Protein AF-0000000079817767 (afdb_homodimer)

Foldseek 3Di:
DDPPDQLLVVLLVLLVVLLVQLCCLQVPVQVVCVVWAPDGQPPVNSVVSNVVSVVSNCLSVQLVVLVVVPQQSNLVSLLVLLVVLQVQLVVLCPDPRTDPCNSVVSNVVSNVSNVSSVSSSVNRDHD/DDPPDQLLVVLLVLLVVLLVQLCCLQVPVQVVCVVWFPDGQPPVNSVVSNVVSVVSNCLSVLLVVLVVVPQQSNLVSLLVLLVVLQVQLVVLCPDPRTDPCNSVVSNVVSNVSNVSSVSSSVNGDHD

Solvent-accessible surface area (backbone atoms only — not comparable to full-atom values): 11618 Å² total; per-residue (Å²): 132,82,68,94,52,61,38,68,60,52,50,49,50,54,22,51,51,33,28,55,54,9,48,39,23,43,75,37,35,52,55,56,28,53,75,26,25,86,52,85,55,50,73,62,20,35,51,22,22,19,46,27,11,30,39,31,30,26,42,16,52,43,30,58,56,27,38,73,77,36,66,24,50,19,27,40,32,35,41,42,48,14,44,24,24,46,37,38,23,54,41,30,67,67,33,80,60,38,32,68,65,36,19,53,49,47,19,50,52,21,43,51,49,14,53,52,26,47,55,27,26,72,66,41,59,71,101,133,81,69,93,51,59,39,67,58,53,50,50,50,52,22,51,53,34,28,54,53,10,48,40,25,42,76,36,38,55,59,58,26,58,75,27,25,77,51,80,59,45,73,67,18,38,50,21,21,20,45,29,9,29,39,30,30,28,42,16,54,43,30,56,57,26,39,74,75,37,67,25,50,21,25,42,32,35,40,42,49,14,45,24,24,46,38,37,23,55,39,29,68,66,32,80,54,36,31,67,64,38,19,53,50,45,19,51,52,22,44,50,49,15,53,51,26,46,55,28,27,71,65,43,60,70,100

Radius of gyration: 17.33 Å; Cα contacts (8 Å, |Δi|>4): 469; chains: 2; bounding box: 45×47×36 Å

Secondary structure (DSSP, 8-state):
---SS-HHHHHHHHHHHHHHHHHHHHH-HHHHHHHHBSS---GGGHHHHHHHHHHHHHHHHHHHHHHHH-GGGHHHHHHHHHHHHHHHHHHHHT-TTB-HHHHHHHHHHHHHHHHHHHHHHHHSPP-/---SS-HHHHHHHHHHHHHHHHHHHHH-HHHHHHHHBSS---GGGHHHHHHHHHHHHHHHHHHHHHHHH-GGGHHHHHHHHHHHHHHHHHHHHT-TTB-HHHHHHHHHHHHHHHHHHHHHHHHSPP-

pLDDT: mean 84.75, std 12.44, range [47.66, 96.5]

Organism: NCBI:txid1608957

Sequence (254 aa):
MQLPIDPLTISRLIAAGRIAIGVTAFARPTVGGAAFRSGQLPPEGVDGWRLAGARDIALGVGVFMAGRRAPGRMRGWVEAGALADAMDVVAFASSPGLRTAARVGGAAVAAGAAAVGVLAAREITRDMQLPIDPLTISRLIAAGRIAIGVTAFARPTVGGAAFRSGQLPPEGVDGWRLAGARDIALGVGVFMAGRRAPGRMRGWVEAGALADAMDVVAFASSPGLRTAARVGGAAVAAGAAAVGVLAAREITRD

Structure (mmCIF, N/CA/C/O backbone):
data_AF-0000000079817767-model_v1
#
loop_
_entity.id
_entity.type
_entity.pdbx_description
1 polymer 'DUF4267 domain-containing protein'
#
loop_
_atom_site.group_PDB
_atom_site.id
_atom_site.type_symbol
_atom_site.label_atom_id
_atom_site.label_alt_id
_atom_site.label_comp_id
_atom_site.label_asym_id
_atom_site.label_entity_id
_atom_site.label_seq_id
_atom_site.pdbx_PDB_ins_code
_atom_site.Cartn_x
_atom_site.Cartn_y
_atom_site.Cartn_z
_atom_site.occupancy
_atom_site.B_iso_or_equiv
_atom_site.auth_seq_id
_atom_site.auth_comp_id
_atom_site.auth_asym_id
_atom_site.auth_atom_id
_atom_site.pdbx_PDB_model_num
ATOM 1 N N . MET A 1 1 ? 21.297 15.664 5.078 1 47.66 1 MET A N 1
ATOM 2 C CA . MET A 1 1 ? 21.688 15.828 3.684 1 47.66 1 MET A CA 1
ATOM 3 C C . MET A 1 1 ? 20.516 16.297 2.834 1 47.66 1 MET A C 1
ATOM 5 O O . MET A 1 1 ? 19.422 15.711 2.904 1 47.66 1 MET A O 1
ATOM 9 N N . GLN A 1 2 ? 20.5 17.438 2.371 1 65.69 2 GLN A N 1
ATOM 10 C CA . GLN A 1 2 ? 19.484 18.125 1.577 1 65.69 2 GLN A CA 1
ATOM 11 C C . GLN A 1 2 ? 19.344 17.484 0.195 1 65.69 2 GLN A C 1
ATOM 13 O O . GLN A 1 2 ? 20.344 17.094 -0.415 1 65.69 2 GLN A O 1
ATOM 18 N N . LEU A 1 3 ? 18.188 16.922 -0.135 1 75.56 3 LEU A N 1
ATOM 19 C CA . LEU A 1 3 ? 17.953 16.375 -1.471 1 75.56 3 LEU A CA 1
ATOM 20 C C . LEU A 1 3 ? 18.203 17.438 -2.535 1 75.56 3 LEU A C 1
ATOM 22 O O . LEU A 1 3 ? 17.859 18.609 -2.338 1 75.56 3 LEU A O 1
ATOM 26 N N . PRO A 1 4 ? 18.953 17.094 -3.508 1 82.25 4 PRO A N 1
ATOM 27 C CA . PRO A 1 4 ? 19.234 18.047 -4.582 1 82.25 4 PRO A CA 1
ATOM 28 C C . PRO A 1 4 ? 17.969 18.5 -5.309 1 82.25 4 PRO A C 1
ATOM 30 O O . PRO A 1 4 ? 17.984 19.5 -6.031 1 82.25 4 PRO A O 1
ATOM 33 N N . ILE A 1 5 ? 16.984 17.891 -5.219 1 85.19 5 ILE A N 1
ATOM 34 C CA . ILE A 1 5 ? 15.703 18.172 -5.867 1 85.19 5 ILE A CA 1
ATOM 35 C C . ILE A 1 5 ? 14.641 18.484 -4.809 1 85.19 5 ILE A C 1
ATOM 37 O O . ILE A 1 5 ? 14.648 17.891 -3.729 1 85.19 5 ILE A O 1
ATOM 41 N N . ASP A 1 6 ? 13.812 19.453 -5.102 1 93.75 6 ASP A N 1
ATOM 42 C CA . ASP A 1 6 ? 12.727 19.812 -4.184 1 93.75 6 ASP A CA 1
ATOM 43 C C . ASP A 1 6 ? 11.977 18.562 -3.723 1 93.75 6 ASP A C 1
ATOM 45 O O . ASP A 1 6 ? 11.727 17.656 -4.516 1 93.75 6 ASP A O 1
ATOM 49 N N . PRO A 1 7 ? 11.734 18.469 -2.484 1 94.44 7 PRO A N 1
ATOM 50 C CA . PRO A 1 7 ? 11.117 17.25 -1.932 1 94.44 7 PRO A CA 1
ATOM 51 C C . PRO A 1 7 ? 9.758 16.953 -2.553 1 94.44 7 PRO A C 1
ATOM 53 O O . PRO A 1 7 ? 9.383 15.781 -2.682 1 94.44 7 PRO A O 1
ATOM 56 N N . LEU A 1 8 ? 9.031 17.922 -2.963 1 95.06 8 LEU A N 1
ATOM 57 C CA . LEU A 1 8 ? 7.742 17.688 -3.596 1 95.06 8 LEU A CA 1
ATOM 58 C C . LEU A 1 8 ? 7.922 17.078 -4.98 1 95.06 8 LEU A C 1
ATOM 60 O O . LEU A 1 8 ? 7.191 16.156 -5.359 1 95.06 8 LEU A O 1
ATOM 64 N N . 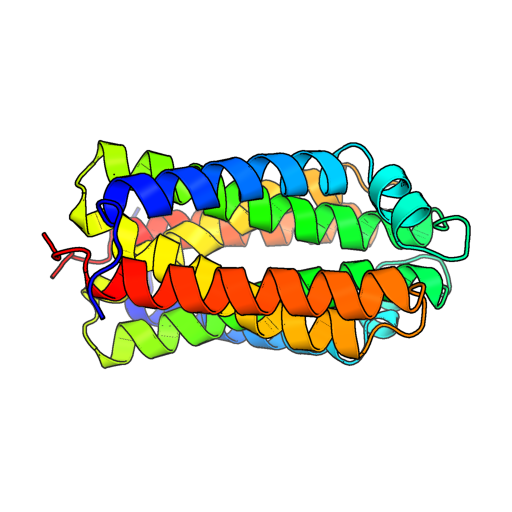THR A 1 9 ? 8.859 17.609 -5.688 1 95.12 9 THR A N 1
ATOM 65 C CA . THR A 1 9 ? 9.133 17.094 -7.027 1 95.12 9 THR A CA 1
ATOM 66 C C . THR A 1 9 ? 9.633 15.656 -6.969 1 95.12 9 THR A C 1
ATOM 68 O O . THR A 1 9 ? 9.18 14.812 -7.746 1 95.12 9 THR A O 1
ATOM 71 N N . ILE A 1 10 ? 10.523 15.359 -6.102 1 95.62 10 ILE A N 1
ATOM 72 C CA . ILE A 1 10 ? 11.047 14.008 -5.977 1 95.62 10 ILE A CA 1
ATOM 73 C C . ILE A 1 10 ? 9.938 13.055 -5.547 1 95.62 10 ILE A C 1
ATOM 75 O O . ILE A 1 10 ? 9.875 11.914 -6.008 1 95.62 10 ILE A O 1
ATOM 79 N N . SER A 1 11 ? 9.094 13.492 -4.656 1 96.06 11 SER A N 1
ATOM 80 C CA . SER A 1 11 ? 7.961 12.688 -4.215 1 96.06 11 SER A CA 1
ATOM 81 C C . SER A 1 11 ? 7.035 12.359 -5.379 1 96.06 11 SER A C 1
ATOM 83 O O . SER A 1 11 ? 6.566 11.227 -5.5 1 96.06 11 SER A O 1
ATOM 85 N N . ARG A 1 12 ? 6.832 13.281 -6.262 1 96.31 12 ARG A N 1
ATOM 86 C CA . ARG A 1 12 ? 5.977 13.07 -7.426 1 96.31 12 ARG A CA 1
ATOM 87 C C . ARG A 1 12 ? 6.633 12.117 -8.422 1 96.31 12 ARG A C 1
ATOM 89 O O . ARG A 1 12 ? 5.953 11.336 -9.086 1 96.31 12 ARG A O 1
ATOM 96 N N . LEU A 1 13 ? 7.891 12.203 -8.508 1 95.69 13 LEU A N 1
ATOM 97 C CA . LEU A 1 13 ? 8.617 11.297 -9.391 1 95.69 13 LEU A CA 1
ATOM 98 C C . LEU A 1 13 ? 8.539 9.859 -8.883 1 95.69 13 LEU A C 1
ATOM 100 O O . LEU A 1 13 ? 8.305 8.93 -9.656 1 95.69 13 LEU A O 1
ATOM 104 N N . ILE A 1 14 ? 8.758 9.695 -7.617 1 95 14 ILE A N 1
ATOM 105 C CA . ILE A 1 14 ? 8.625 8.375 -7.008 1 95 14 ILE A CA 1
ATOM 106 C C . ILE A 1 14 ? 7.203 7.855 -7.195 1 95 14 ILE A C 1
ATOM 108 O O . ILE A 1 14 ? 7 6.688 -7.531 1 95 14 ILE A O 1
ATOM 112 N N . ALA A 1 15 ? 6.273 8.742 -6.973 1 96.5 15 ALA A N 1
ATOM 113 C CA . ALA A 1 15 ? 4.867 8.375 -7.113 1 96.5 15 ALA A CA 1
ATOM 114 C C . ALA A 1 15 ? 4.555 7.934 -8.539 1 96.5 15 ALA A C 1
ATOM 116 O O . ALA A 1 15 ? 3.844 6.949 -8.75 1 96.5 15 ALA A O 1
ATOM 117 N N . ALA A 1 16 ? 5.051 8.633 -9.516 1 96.38 16 ALA A N 1
ATOM 118 C CA . ALA A 1 16 ? 4.836 8.273 -10.914 1 96.38 16 ALA A CA 1
ATOM 119 C C . ALA A 1 16 ? 5.445 6.91 -11.234 1 96.38 16 ALA A C 1
ATOM 121 O O . ALA A 1 16 ? 4.836 6.098 -11.93 1 96.38 16 ALA A O 1
ATOM 122 N N . GLY A 1 17 ? 6.629 6.695 -10.812 1 94.25 17 GLY A N 1
ATOM 123 C CA . GLY A 1 17 ? 7.258 5.395 -10.977 1 94.25 17 GLY A CA 1
ATOM 124 C C . GLY A 1 17 ? 6.477 4.27 -10.312 1 94.25 17 GLY A C 1
ATOM 125 O O . GLY A 1 17 ? 6.328 3.189 -10.891 1 94.25 17 GLY A O 1
ATOM 126 N N . ARG A 1 18 ? 6.004 4.516 -9.188 1 93.94 18 ARG A N 1
ATOM 127 C CA . ARG A 1 18 ? 5.203 3.545 -8.445 1 93.94 18 ARG A CA 1
ATOM 128 C C . ARG A 1 18 ? 3.93 3.193 -9.203 1 93.94 18 ARG A C 1
ATOM 130 O O . ARG A 1 18 ? 3.539 2.025 -9.266 1 93.94 18 ARG A O 1
ATOM 137 N N . ILE A 1 19 ? 3.283 4.16 -9.734 1 94.94 19 ILE A N 1
ATOM 138 C CA . ILE A 1 19 ? 2.08 3.924 -10.516 1 94.94 19 ILE A CA 1
ATOM 139 C C . ILE A 1 19 ? 2.418 3.061 -11.734 1 94.94 19 ILE A C 1
ATOM 141 O O . ILE A 1 19 ? 1.715 2.092 -12.031 1 94.94 19 ILE A O 1
ATOM 145 N N . ALA A 1 20 ? 3.525 3.363 -12.398 1 93.81 20 ALA A N 1
ATOM 146 C CA . ALA A 1 20 ? 3.928 2.598 -13.578 1 93.81 20 ALA A CA 1
ATOM 147 C C . ALA A 1 20 ? 4.191 1.139 -13.219 1 93.81 20 ALA A C 1
ATOM 149 O O . ALA A 1 20 ? 3.713 0.229 -13.898 1 93.81 20 ALA A O 1
ATOM 150 N N . ILE A 1 21 ? 4.918 0.907 -12.188 1 89.44 21 ILE A N 1
ATOM 151 C CA . ILE A 1 21 ? 5.219 -0.443 -11.727 1 89.44 21 ILE A CA 1
ATOM 152 C C . ILE A 1 21 ? 3.93 -1.145 -11.305 1 89.44 21 ILE A C 1
ATOM 154 O O . ILE A 1 21 ? 3.721 -2.316 -11.625 1 89.44 21 ILE A O 1
ATOM 158 N N . GLY A 1 22 ? 3.119 -0.444 -10.555 1 91.25 22 GLY A N 1
ATOM 159 C CA . GLY A 1 22 ? 1.852 -1 -10.102 1 91.25 22 GLY A CA 1
ATOM 160 C C . GLY A 1 22 ? 0.942 -1.414 -11.242 1 91.25 22 GLY A C 1
ATOM 161 O O . GLY A 1 22 ? 0.337 -2.486 -11.203 1 91.25 22 GLY A O 1
ATOM 162 N N . VAL A 1 23 ? 0.812 -0.565 -12.258 1 91.44 23 VAL A N 1
ATOM 163 C CA . VAL A 1 23 ? -0.031 -0.871 -13.406 1 91.44 23 VAL A CA 1
ATOM 164 C C . VAL A 1 23 ? 0.487 -2.123 -14.109 1 91.44 23 VAL A C 1
ATOM 166 O O . VAL A 1 23 ? -0.298 -2.977 -14.531 1 91.44 23 VAL A O 1
ATOM 169 N N . THR A 1 24 ? 1.733 -2.248 -14.188 1 88.25 24 THR A N 1
ATOM 170 C CA . THR A 1 24 ? 2.324 -3.42 -14.828 1 88.25 24 THR A CA 1
ATOM 171 C C . THR A 1 24 ? 2.033 -4.68 -14.016 1 88.25 24 THR A C 1
ATOM 173 O O . THR A 1 24 ? 1.611 -5.695 -14.57 1 88.25 24 THR A O 1
ATOM 176 N N . ALA A 1 25 ? 2.287 -4.652 -12.727 1 85.69 25 ALA A N 1
ATOM 177 C CA . ALA A 1 25 ? 2.029 -5.797 -11.859 1 85.69 25 ALA A CA 1
ATOM 178 C C . ALA A 1 25 ? 0.546 -6.156 -11.852 1 85.69 25 ALA A C 1
ATOM 180 O O . ALA A 1 25 ? 0.187 -7.332 -11.742 1 85.69 25 ALA A O 1
ATOM 181 N N . PHE A 1 26 ? -0.305 -5.191 -12 1 85.5 26 PHE A N 1
ATOM 182 C CA . PHE A 1 26 ? -1.75 -5.383 -11.953 1 85.5 26 PHE A CA 1
ATOM 183 C C . PHE A 1 26 ? -2.273 -5.922 -13.273 1 85.5 26 PHE A C 1
ATOM 185 O O . PHE A 1 26 ? -3.018 -6.902 -13.305 1 85.5 26 PHE A O 1
ATOM 192 N N . ALA A 1 27 ? -1.895 -5.301 -14.359 1 84.56 27 ALA A N 1
ATOM 193 C CA . ALA A 1 27 ? -2.467 -5.598 -15.672 1 84.56 27 ALA A CA 1
ATOM 194 C C . ALA A 1 27 ? -1.702 -6.727 -16.359 1 84.56 27 ALA A C 1
ATOM 196 O O . ALA A 1 27 ? -2.273 -7.48 -17.141 1 84.56 27 ALA A O 1
ATOM 197 N N . ARG A 1 28 ? -0.457 -6.805 -16.125 1 82.19 28 ARG A N 1
ATOM 198 C CA . ARG A 1 28 ? 0.386 -7.809 -16.766 1 82.19 28 ARG A CA 1
ATOM 199 C C . ARG A 1 28 ? 1.284 -8.5 -15.734 1 82.19 28 ARG A C 1
ATOM 201 O O . ARG A 1 28 ? 2.512 -8.453 -15.852 1 82.19 28 ARG A O 1
ATOM 208 N N . PRO A 1 29 ? 0.639 -9.234 -14.836 1 76.12 29 PRO A N 1
ATOM 209 C CA . PRO A 1 29 ? 1.424 -9.812 -13.75 1 76.12 29 PRO A CA 1
ATOM 210 C C . PRO A 1 29 ? 2.504 -10.773 -14.25 1 76.12 29 PRO A C 1
ATOM 212 O O . PRO A 1 29 ? 3.5 -11 -13.555 1 76.12 29 PRO A O 1
ATOM 215 N N . THR A 1 30 ? 2.334 -11.273 -15.391 1 67.38 30 THR A N 1
ATOM 216 C CA . THR A 1 30 ? 3.283 -12.234 -15.945 1 67.38 30 THR A CA 1
ATOM 217 C C . THR A 1 30 ? 4.527 -11.523 -16.469 1 67.38 30 THR A C 1
ATOM 219 O O . THR A 1 30 ? 5.578 -12.148 -16.641 1 67.38 30 THR A O 1
ATOM 222 N N . VAL A 1 31 ? 4.289 -10.297 -16.781 1 58.16 31 VAL A N 1
ATOM 223 C CA . VAL A 1 31 ? 5.418 -9.555 -17.328 1 58.16 31 VAL A CA 1
ATOM 224 C C . VAL A 1 31 ? 6.453 -9.305 -16.234 1 58.16 31 VAL A C 1
ATOM 226 O O . VAL A 1 31 ? 7.656 -9.406 -16.484 1 58.16 31 VAL A O 1
ATOM 229 N N . GLY A 1 32 ? 6.035 -8.773 -15.148 1 54.03 32 GLY A N 1
ATOM 230 C CA . GLY A 1 32 ? 6.977 -8.625 -14.047 1 54.03 32 GLY A CA 1
ATOM 231 C C . GLY A 1 32 ? 7.688 -9.914 -13.695 1 54.03 32 GLY A C 1
ATOM 232 O O . GLY A 1 32 ? 8.859 -9.891 -13.305 1 54.03 32 GLY A O 1
ATOM 233 N N . GLY A 1 33 ? 7.012 -10.953 -13.711 1 53.16 33 GLY A N 1
ATOM 234 C CA . GLY A 1 33 ? 7.578 -12.266 -13.445 1 53.16 33 GLY A CA 1
ATOM 235 C C . GLY A 1 33 ? 8.648 -12.672 -14.438 1 53.16 33 GLY A C 1
ATOM 236 O O . GLY A 1 33 ? 9.695 -13.195 -14.055 1 53.16 33 GLY A O 1
ATOM 237 N N . ALA A 1 34 ? 8.352 -12.398 -15.633 1 52.16 34 ALA A N 1
ATOM 238 C CA . ALA A 1 34 ? 9.336 -12.867 -16.609 1 52.16 34 ALA A CA 1
ATOM 239 C C . ALA A 1 34 ? 10.664 -12.133 -16.438 1 52.16 34 ALA A C 1
ATOM 241 O O . ALA A 1 34 ? 11.727 -12.703 -16.672 1 52.16 34 ALA A O 1
ATOM 242 N N . ALA A 1 35 ? 10.398 -10.938 -16.047 1 51.72 35 ALA A N 1
ATOM 243 C CA . ALA A 1 35 ? 11.648 -10.203 -15.891 1 51.72 35 ALA A CA 1
ATOM 244 C C . ALA A 1 35 ? 12.375 -10.609 -14.609 1 51.72 35 ALA A C 1
ATOM 246 O O . ALA A 1 35 ? 13.602 -10.484 -14.516 1 51.72 35 ALA A O 1
ATOM 247 N N . PHE A 1 36 ? 11.516 -11.133 -13.805 1 57.31 36 PHE A N 1
ATOM 248 C CA . PHE A 1 36 ? 12.07 -11.359 -12.477 1 57.31 36 PHE A CA 1
ATOM 249 C C . PHE A 1 36 ? 12.172 -12.844 -12.172 1 57.31 36 PHE A C 1
ATOM 251 O O . PHE A 1 36 ? 12.93 -13.258 -11.297 1 57.31 36 PHE A O 1
ATOM 258 N N . ARG A 1 37 ? 11.453 -13.547 -13.094 1 58.97 37 ARG A N 1
ATOM 259 C CA . ARG A 1 37 ? 11.359 -14.945 -12.688 1 58.97 37 ARG A CA 1
ATOM 260 C C . ARG A 1 37 ? 12.008 -15.859 -13.719 1 58.97 37 ARG A C 1
ATOM 262 O O . ARG A 1 37 ? 12.047 -15.531 -14.906 1 58.97 37 ARG A O 1
ATOM 269 N N . SER A 1 38 ? 12.578 -16.891 -13.328 1 55.22 38 SER A N 1
ATOM 270 C CA . SER A 1 38 ? 13.188 -17.938 -14.156 1 55.22 38 SER A CA 1
ATOM 271 C C . SER A 1 38 ? 1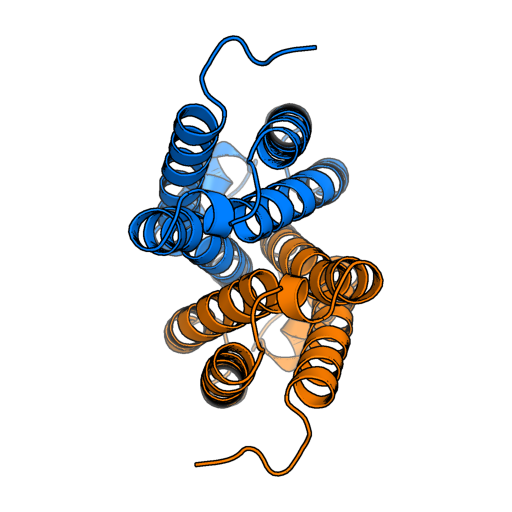2.133 -18.719 -14.938 1 55.22 38 SER A C 1
ATOM 273 O O . SER A 1 38 ? 12.445 -19.344 -15.953 1 55.22 38 SER A O 1
ATOM 275 N N . GLY A 1 39 ? 10.797 -18.5 -14.484 1 58.66 39 GLY A N 1
ATOM 276 C CA . GLY A 1 39 ? 9.789 -19.297 -15.156 1 58.66 39 GLY A CA 1
ATOM 277 C C . GLY A 1 39 ? 8.438 -18.594 -15.242 1 58.66 39 GLY A C 1
ATOM 278 O O . GLY A 1 39 ? 8.328 -17.422 -14.922 1 58.66 39 GLY A O 1
ATOM 279 N N . GLN A 1 40 ? 7.5 -19.297 -16.031 1 60.91 40 GLN A N 1
ATOM 280 C CA . GLN A 1 40 ? 6.164 -18.766 -16.297 1 60.91 40 GLN A CA 1
ATOM 281 C C . GLN A 1 40 ? 5.359 -18.641 -15 1 60.91 40 GLN A C 1
ATOM 283 O O . GLN A 1 40 ? 5.492 -19.484 -14.109 1 60.91 40 GLN A O 1
ATOM 288 N N . LEU A 1 41 ? 4.852 -17.453 -14.781 1 62.5 41 LEU A N 1
ATOM 289 C CA . LEU A 1 41 ? 3.924 -17.297 -13.664 1 62.5 41 LEU A CA 1
ATOM 290 C C . LEU A 1 41 ? 2.623 -18.047 -13.938 1 62.5 41 LEU A C 1
ATOM 292 O O . LEU A 1 41 ? 1.947 -17.797 -14.93 1 62.5 41 LEU A O 1
ATOM 296 N N . PRO A 1 42 ? 2.432 -19.141 -13.141 1 62.47 42 PRO A N 1
ATOM 297 C CA . PRO A 1 42 ? 1.136 -19.797 -13.328 1 62.47 42 PRO A CA 1
ATOM 298 C C . PRO A 1 42 ? -0.043 -18.891 -12.977 1 62.47 42 PRO A C 1
ATOM 300 O O . PRO A 1 42 ? 0.118 -17.922 -12.219 1 62.47 42 PRO A O 1
ATOM 303 N N . PRO A 1 43 ? -1.129 -19.109 -13.648 1 64 43 PRO A N 1
ATOM 304 C CA . PRO A 1 43 ? -2.344 -18.328 -13.398 1 64 43 PRO A CA 1
ATOM 305 C C . PRO A 1 43 ? -2.627 -18.141 -11.914 1 64 43 PRO A C 1
ATOM 307 O O . PRO A 1 43 ? -3.133 -17.078 -11.508 1 64 43 PRO A O 1
ATOM 310 N N . GLU A 1 44 ? -2.203 -19.109 -11.164 1 62.25 44 GLU A N 1
ATOM 311 C CA . GLU A 1 44 ? -2.502 -19.062 -9.734 1 62.25 44 GLU A CA 1
ATOM 312 C C . GLU A 1 44 ? -1.62 -18.047 -9.023 1 62.25 44 GLU A C 1
ATOM 314 O O . GLU A 1 44 ? -1.965 -17.562 -7.938 1 62.25 44 GLU A O 1
ATOM 319 N N . GLY A 1 45 ? -0.633 -17.656 -9.742 1 67.38 45 GLY A N 1
ATOM 320 C CA . GLY A 1 45 ? 0.333 -16.781 -9.094 1 67.38 45 GLY A CA 1
ATOM 321 C C . GLY A 1 45 ? 0.117 -15.312 -9.414 1 67.38 45 GLY A C 1
ATOM 322 O O . GLY A 1 45 ? 0.813 -14.453 -8.875 1 67.38 45 GLY A O 1
ATOM 323 N N . VAL A 1 46 ? -1.028 -15.109 -10.156 1 74.62 46 VAL A N 1
ATOM 324 C CA . VAL A 1 46 ? -1.178 -13.75 -10.664 1 74.62 46 VAL A CA 1
ATOM 325 C C . VAL A 1 46 ? -1.863 -12.875 -9.617 1 74.62 46 VAL A C 1
ATOM 327 O O . VAL A 1 46 ? -1.615 -11.672 -9.547 1 74.62 46 VAL A O 1
ATOM 330 N N . ASP A 1 47 ? -2.596 -13.414 -8.719 1 78.5 47 ASP A N 1
ATOM 331 C CA . ASP A 1 47 ? -3.436 -12.648 -7.801 1 78.5 47 ASP A CA 1
ATOM 332 C C . ASP A 1 47 ? -2.586 -11.836 -6.824 1 78.5 47 ASP A C 1
ATOM 334 O O . ASP A 1 47 ? -2.875 -10.672 -6.562 1 78.5 47 ASP A O 1
ATOM 338 N N . GLY A 1 48 ? -1.571 -12.477 -6.316 1 79.94 48 GLY A N 1
ATOM 339 C CA . GLY A 1 48 ? -0.699 -11.758 -5.395 1 79.94 48 GLY A CA 1
ATOM 340 C C . GLY A 1 48 ? -0.059 -10.531 -6.012 1 79.94 48 GLY A C 1
ATOM 341 O O . GLY A 1 48 ? 0.042 -9.484 -5.363 1 79.94 48 GLY A O 1
ATOM 342 N N . TRP A 1 49 ? 0.211 -10.656 -7.215 1 83.06 49 TRP A N 1
ATOM 343 C CA . TRP A 1 49 ? 0.825 -9.539 -7.93 1 83.06 49 TRP A CA 1
ATOM 344 C C . TRP A 1 49 ? -0.196 -8.445 -8.203 1 83.06 49 TRP A C 1
ATOM 346 O O . TRP A 1 49 ? 0.121 -7.254 -8.102 1 83.06 49 TRP A O 1
ATOM 356 N N . ARG A 1 50 ? -1.319 -8.828 -8.523 1 84.31 50 ARG A N 1
ATOM 357 C CA . ARG A 1 50 ? -2.373 -7.844 -8.758 1 84.31 50 ARG A CA 1
ATOM 358 C C . ARG A 1 50 ? -2.686 -7.066 -7.484 1 84.31 50 ARG A C 1
ATOM 360 O O . ARG A 1 50 ? -2.9 -5.852 -7.531 1 84.31 50 ARG A O 1
ATOM 367 N N . LEU A 1 51 ? -2.699 -7.816 -6.43 1 85.19 51 LEU A N 1
ATOM 368 C CA . LEU A 1 51 ? -2.961 -7.164 -5.152 1 85.19 51 LEU A CA 1
ATOM 369 C C . LEU A 1 51 ? -1.826 -6.215 -4.785 1 85.19 51 LEU A C 1
ATOM 371 O O . LEU A 1 51 ? -2.07 -5.102 -4.309 1 85.19 51 LEU A O 1
ATOM 375 N N . ALA A 1 52 ? -0.658 -6.609 -4.996 1 87.25 52 ALA A N 1
ATOM 376 C CA . ALA A 1 52 ? 0.494 -5.746 -4.758 1 87.25 52 ALA A CA 1
ATOM 377 C C . ALA A 1 52 ? 0.462 -4.52 -5.668 1 87.25 52 ALA A C 1
ATOM 379 O O . ALA A 1 52 ? 0.719 -3.4 -5.219 1 87.25 52 ALA A O 1
ATOM 380 N N . GLY A 1 53 ? 0.205 -4.789 -6.902 1 88.94 53 GLY A N 1
ATOM 381 C CA . GLY A 1 53 ? 0.105 -3.699 -7.855 1 88.94 53 GLY A CA 1
ATOM 382 C C . GLY A 1 53 ? -0.974 -2.693 -7.504 1 88.94 53 GLY A C 1
ATOM 383 O O . GLY A 1 53 ? -0.781 -1.485 -7.66 1 88.94 53 GLY A O 1
ATOM 384 N N . ALA A 1 54 ? -2.074 -3.096 -7.113 1 89.44 54 ALA A N 1
ATOM 385 C CA . ALA A 1 54 ? -3.176 -2.229 -6.703 1 89.44 54 ALA A CA 1
ATOM 386 C C . ALA A 1 54 ? -2.738 -1.28 -5.59 1 89.44 54 ALA A C 1
ATOM 388 O O . ALA A 1 54 ? -3.061 -0.09 -5.617 1 89.44 54 ALA A O 1
ATOM 389 N N . ARG A 1 55 ? -1.99 -1.755 -4.625 1 91.75 55 ARG A N 1
ATOM 390 C CA . ARG A 1 55 ? -1.493 -0.93 -3.529 1 91.75 55 ARG A CA 1
ATOM 391 C C . ARG A 1 55 ? -0.518 0.127 -4.039 1 91.75 55 ARG A C 1
ATOM 393 O O . ARG A 1 55 ? -0.538 1.271 -3.578 1 91.75 55 ARG A O 1
ATOM 400 N N . ASP A 1 56 ? 0.242 -0.273 -4.949 1 93.06 56 ASP A N 1
ATOM 401 C CA . ASP A 1 56 ? 1.2 0.674 -5.508 1 93.06 56 ASP A CA 1
ATOM 402 C C . ASP A 1 56 ? 0.488 1.789 -6.273 1 93.06 56 ASP A C 1
ATOM 404 O O . ASP A 1 56 ? 0.849 2.961 -6.148 1 93.06 56 ASP A O 1
ATOM 408 N N . ILE A 1 57 ? -0.427 1.435 -7.035 1 93.25 57 ILE A N 1
ATOM 409 C CA . ILE A 1 57 ? -1.224 2.43 -7.746 1 93.25 57 ILE A CA 1
ATOM 410 C C . ILE A 1 57 ? -1.888 3.371 -6.746 1 93.25 57 ILE A C 1
ATOM 412 O O . ILE A 1 57 ? -1.814 4.594 -6.891 1 93.25 57 ILE A O 1
ATOM 416 N N . ALA A 1 58 ? -2.52 2.846 -5.766 1 93.38 58 ALA A N 1
ATOM 417 C CA . ALA A 1 58 ? -3.211 3.641 -4.754 1 93.38 58 ALA A CA 1
ATOM 418 C C . ALA A 1 58 ? -2.254 4.613 -4.074 1 93.38 58 ALA A C 1
ATOM 420 O O . ALA A 1 58 ? -2.555 5.805 -3.945 1 93.38 58 ALA A O 1
ATOM 421 N N . LEU A 1 59 ? -1.104 4.121 -3.658 1 94.5 59 LEU A N 1
ATOM 422 C CA . LEU A 1 59 ? -0.123 4.957 -2.979 1 94.5 59 LEU A CA 1
ATOM 423 C C . LEU A 1 59 ? 0.378 6.066 -3.898 1 94.5 59 LEU A C 1
ATOM 425 O O . LEU A 1 59 ? 0.521 7.215 -3.473 1 94.5 59 LEU A O 1
ATOM 429 N N . GLY A 1 60 ? 0.671 5.695 -5.102 1 96 60 GLY A N 1
ATOM 430 C CA . GLY A 1 60 ? 1.134 6.699 -6.051 1 96 60 GLY A CA 1
ATOM 431 C C . GLY A 1 60 ? 0.09 7.754 -6.359 1 96 60 GLY A C 1
ATOM 432 O O . GLY A 1 60 ? 0.361 8.953 -6.254 1 96 60 GLY A O 1
ATOM 433 N N . VAL A 1 61 ? -1.078 7.352 -6.758 1 94.62 61 VAL A N 1
ATOM 434 C CA . VAL A 1 61 ? -2.176 8.266 -7.062 1 94.62 61 VAL A CA 1
ATOM 435 C C . VAL A 1 61 ? -2.488 9.125 -5.84 1 94.62 61 VAL A C 1
ATOM 437 O O . VAL A 1 61 ? -2.787 10.312 -5.973 1 94.62 61 VAL A O 1
ATOM 440 N N . GLY A 1 62 ? -2.402 8.547 -4.695 1 94.25 62 GLY A N 1
ATOM 441 C CA . GLY A 1 62 ? -2.658 9.266 -3.459 1 94.25 62 GLY A CA 1
ATOM 442 C C . GLY A 1 62 ? -1.728 10.445 -3.254 1 94.25 62 GLY A C 1
ATOM 443 O O . GLY A 1 62 ? -2.148 11.5 -2.762 1 94.25 62 GLY A O 1
ATOM 444 N N . VAL A 1 63 ? -0.513 10.242 -3.545 1 95.56 63 VAL A N 1
ATOM 445 C CA . VAL A 1 63 ? 0.438 11.344 -3.428 1 95.56 63 VAL A CA 1
ATOM 446 C C . VAL A 1 63 ? -0.035 12.523 -4.27 1 95.56 63 VAL A C 1
ATOM 448 O O . VAL A 1 63 ? -0.03 13.672 -3.807 1 95.56 63 VAL A O 1
ATOM 451 N N . PHE A 1 64 ? -0.394 12.266 -5.52 1 95.56 64 PHE A N 1
ATO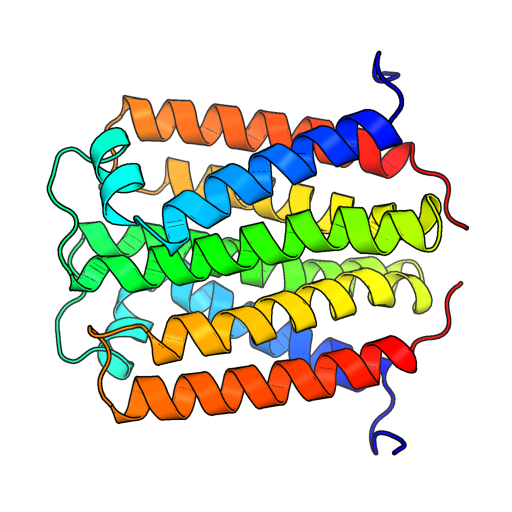M 452 C CA . PHE A 1 64 ? -0.849 13.328 -6.406 1 95.56 64 PHE A CA 1
ATOM 453 C C . PHE A 1 64 ? -2.15 13.938 -5.898 1 95.56 64 PHE A C 1
ATOM 455 O O . PHE A 1 64 ? -2.311 15.156 -5.906 1 95.56 64 PHE A O 1
ATOM 462 N N . MET A 1 65 ? -3.029 13.203 -5.438 1 92.56 65 MET A N 1
ATOM 463 C CA . MET A 1 65 ? -4.301 13.695 -4.918 1 92.56 65 MET A CA 1
ATOM 464 C C . MET A 1 65 ? -4.086 14.547 -3.668 1 92.56 65 MET A C 1
ATOM 466 O O . MET A 1 65 ? -4.707 15.594 -3.512 1 92.56 65 MET A O 1
ATOM 470 N N . ALA A 1 66 ? -3.291 14.07 -2.838 1 91.5 66 ALA A N 1
ATOM 471 C CA . ALA A 1 66 ? -2.965 14.828 -1.633 1 91.5 66 ALA A CA 1
ATOM 472 C C . ALA A 1 66 ? -2.285 16.156 -1.982 1 91.5 66 ALA A C 1
ATOM 474 O O . ALA A 1 66 ? -2.602 17.188 -1.4 1 91.5 66 ALA A O 1
ATOM 475 N N . GLY A 1 67 ? -1.377 16.062 -2.867 1 92.12 67 GLY A N 1
ATOM 476 C CA . GLY A 1 67 ? -0.663 17.25 -3.289 1 92.12 67 GLY A CA 1
ATOM 477 C C . GLY A 1 67 ? -1.57 18.312 -3.881 1 92.12 67 GLY A C 1
ATOM 478 O O . GLY A 1 67 ? -1.285 19.516 -3.783 1 92.12 67 GLY A O 1
ATOM 479 N N . ARG A 1 68 ? -2.594 17.969 -4.539 1 93.25 68 ARG A N 1
ATOM 480 C CA . ARG A 1 68 ? -3.553 18.906 -5.109 1 93.25 68 ARG A CA 1
ATOM 481 C C . ARG A 1 68 ? -4.305 19.656 -4.012 1 93.25 68 ARG A C 1
ATOM 483 O O . ARG A 1 68 ? -4.777 20.766 -4.227 1 93.25 68 ARG A O 1
ATOM 490 N N . ARG A 1 69 ? -4.445 19.062 -2.896 1 90.5 69 ARG A N 1
ATOM 491 C CA . ARG A 1 69 ? -5.129 19.703 -1.781 1 90.5 69 ARG A CA 1
ATOM 492 C C . ARG A 1 69 ? -4.191 20.641 -1.03 1 90.5 69 ARG A C 1
ATOM 494 O O . ARG A 1 69 ? -4.543 21.797 -0.75 1 90.5 69 ARG A O 1
ATOM 501 N N . ALA A 1 70 ? -2.986 20.188 -0.692 1 91.19 70 ALA A N 1
ATOM 502 C CA . ALA A 1 70 ? -1.917 20.953 -0.057 1 91.19 70 ALA A CA 1
ATOM 503 C C . ALA A 1 70 ? -0.602 20.172 -0.075 1 91.19 70 ALA A C 1
ATOM 505 O O . ALA A 1 70 ? -0.583 18.969 0.164 1 91.19 70 ALA A O 1
ATOM 506 N N . PRO A 1 71 ? 0.461 20.859 -0.353 1 90.12 71 PRO A N 1
ATOM 507 C CA . PRO A 1 71 ? 1.75 20.172 -0.415 1 90.12 71 PRO A CA 1
ATOM 508 C C . PRO A 1 71 ? 2.039 19.344 0.841 1 90.12 71 PRO A C 1
ATOM 510 O O . PRO A 1 71 ? 2.553 18.234 0.749 1 90.12 71 PRO A O 1
ATOM 513 N N . GLY A 1 72 ? 1.727 19.922 1.976 1 90.25 72 GLY A N 1
ATOM 514 C CA . GLY A 1 72 ? 1.999 19.234 3.232 1 90.25 72 GLY A CA 1
ATOM 515 C C . GLY A 1 72 ? 1.224 17.938 3.391 1 90.25 72 GLY A C 1
ATOM 516 O O . GLY A 1 72 ? 1.607 17.078 4.176 1 90.25 72 GLY A O 1
ATOM 517 N N . ARG A 1 73 ? 0.159 17.766 2.641 1 89 73 ARG A N 1
ATOM 518 C CA . ARG A 1 73 ? -0.704 16.594 2.748 1 89 73 ARG A CA 1
ATOM 519 C C . ARG A 1 73 ? -0.065 15.383 2.078 1 89 73 ARG A C 1
ATOM 521 O O . ARG A 1 73 ? -0.502 14.25 2.287 1 89 73 ARG A O 1
ATOM 528 N N . MET A 1 74 ? 0.96 15.609 1.332 1 93.44 74 MET A N 1
ATOM 529 C CA . MET A 1 74 ? 1.67 14.516 0.667 1 93.44 74 MET A CA 1
ATOM 530 C C . MET A 1 74 ? 2.51 13.727 1.665 1 93.44 74 MET A C 1
ATOM 532 O O . MET A 1 74 ? 2.889 12.586 1.397 1 93.44 74 MET A O 1
ATOM 536 N N . ARG A 1 75 ? 2.809 14.305 2.75 1 91.81 75 ARG A N 1
ATOM 537 C CA . ARG A 1 75 ? 3.83 13.75 3.637 1 91.81 75 ARG A CA 1
ATOM 538 C C . ARG A 1 75 ? 3.459 12.344 4.094 1 91.81 75 ARG A C 1
ATOM 540 O O . ARG A 1 75 ? 4.27 11.422 3.994 1 91.81 75 ARG A O 1
ATOM 547 N N . GLY A 1 76 ? 2.262 12.227 4.625 1 89.75 76 GLY A N 1
ATOM 548 C CA . GLY A 1 76 ? 1.845 10.906 5.086 1 89.75 76 GLY A CA 1
ATOM 549 C C . GLY A 1 76 ? 1.871 9.859 3.99 1 89.75 76 GLY A C 1
ATOM 550 O O . GLY A 1 76 ? 2.268 8.719 4.227 1 89.75 76 GLY A O 1
ATOM 551 N N . TRP A 1 77 ? 1.462 10.18 2.814 1 92.81 77 TRP A N 1
ATOM 552 C CA . TRP A 1 77 ? 1.465 9.273 1.673 1 92.81 77 TRP A CA 1
ATOM 553 C C . TRP A 1 77 ? 2.889 8.891 1.28 1 92.81 77 TRP A C 1
ATOM 555 O O . TRP A 1 77 ? 3.162 7.738 0.943 1 92.81 77 TRP A O 1
ATOM 565 N N . VAL A 1 78 ? 3.75 9.844 1.292 1 94.94 78 VAL A N 1
ATOM 566 C CA . VAL A 1 78 ? 5.156 9.617 0.971 1 94.94 78 VAL A CA 1
ATOM 567 C C . VAL A 1 78 ? 5.793 8.719 2.029 1 94.94 78 VAL A C 1
ATOM 569 O O . VAL A 1 78 ? 6.547 7.801 1.702 1 94.94 78 VAL A O 1
ATOM 572 N N . GLU A 1 79 ? 5.504 8.992 3.27 1 94.19 79 GLU A N 1
ATOM 573 C CA . GLU A 1 79 ? 5.973 8.133 4.352 1 94.19 79 GLU A CA 1
ATOM 574 C C . GLU A 1 79 ? 5.477 6.703 4.176 1 94.19 79 GLU A C 1
ATOM 576 O O . GLU A 1 79 ? 6.23 5.75 4.375 1 94.19 79 GLU A O 1
ATOM 581 N N . ALA A 1 80 ? 4.234 6.57 3.865 1 92.69 80 ALA A N 1
ATOM 582 C CA . ALA A 1 80 ? 3.646 5.25 3.652 1 92.69 80 ALA A CA 1
ATOM 583 C C . ALA A 1 80 ? 4.355 4.512 2.521 1 92.69 80 ALA A C 1
ATOM 585 O O . ALA A 1 80 ? 4.66 3.322 2.641 1 92.69 80 ALA A O 1
ATOM 586 N N . GLY A 1 81 ? 4.566 5.148 1.45 1 94.62 81 GLY A N 1
ATOM 587 C CA . GLY A 1 81 ? 5.316 4.562 0.35 1 94.62 81 GLY A CA 1
ATOM 588 C C . GLY A 1 81 ? 6.711 4.129 0.747 1 94.62 81 GLY A C 1
ATOM 589 O O . GLY A 1 81 ? 7.164 3.049 0.358 1 94.62 81 GLY A O 1
ATOM 590 N N . ALA A 1 82 ? 7.395 5 1.467 1 95.19 82 ALA A N 1
ATOM 591 C CA . ALA A 1 82 ? 8.75 4.691 1.907 1 95.19 82 ALA A CA 1
ATOM 592 C C . ALA A 1 82 ? 8.766 3.459 2.809 1 95.19 82 ALA A C 1
ATOM 594 O O . ALA A 1 82 ? 9.664 2.617 2.705 1 95.19 82 ALA A O 1
ATOM 595 N N . LEU A 1 83 ? 7.828 3.35 3.66 1 93.81 83 LEU A N 1
ATOM 596 C CA . LEU A 1 83 ? 7.742 2.191 4.543 1 93.81 83 LEU A CA 1
ATOM 597 C C . LEU A 1 83 ? 7.426 0.927 3.75 1 93.81 83 LEU A C 1
ATOM 599 O O . LEU A 1 83 ? 7.984 -0.137 4.027 1 93.81 83 LEU A O 1
ATOM 603 N N . ALA A 1 84 ? 6.52 1.019 2.832 1 93.06 84 ALA A N 1
ATOM 604 C CA . ALA A 1 84 ? 6.238 -0.104 1.941 1 93.06 84 ALA A CA 1
ATOM 605 C C . ALA A 1 84 ? 7.496 -0.535 1.188 1 93.06 84 ALA A C 1
ATOM 607 O O . ALA A 1 84 ? 7.773 -1.73 1.069 1 93.06 84 ALA A O 1
ATOM 608 N N . ASP A 1 85 ? 8.242 0.415 0.668 1 93.81 85 ASP A N 1
ATOM 609 C CA . ASP A 1 85 ? 9.484 0.11 -0.04 1 93.81 85 ASP A CA 1
ATOM 610 C C . ASP A 1 85 ? 10.484 -0.58 0.881 1 93.81 85 ASP A C 1
ATOM 612 O O . ASP A 1 85 ? 11.195 -1.495 0.459 1 93.81 85 ASP A O 1
ATOM 616 N N . ALA A 1 86 ? 10.594 -0.122 2.066 1 94.25 86 ALA A N 1
ATOM 617 C CA . ALA A 1 86 ? 11.484 -0.771 3.025 1 94.25 86 ALA A CA 1
ATOM 618 C C . ALA A 1 86 ? 11.109 -2.234 3.225 1 94.25 86 ALA A C 1
ATOM 620 O O . ALA A 1 86 ? 11.977 -3.107 3.268 1 94.25 86 ALA A O 1
ATOM 621 N N . MET A 1 87 ? 9.852 -2.498 3.307 1 89.31 87 MET A N 1
ATOM 622 C CA . MET A 1 87 ? 9.391 -3.873 3.471 1 89.31 87 MET A CA 1
ATOM 623 C C . MET A 1 87 ? 9.664 -4.695 2.215 1 89.31 87 MET A C 1
ATOM 625 O O . MET A 1 87 ? 9.898 -5.898 2.297 1 89.31 87 MET A O 1
ATOM 629 N N . ASP A 1 88 ? 9.609 -4.066 1.064 1 88.06 88 ASP A N 1
ATOM 630 C CA . ASP A 1 88 ? 9.898 -4.758 -0.187 1 88.06 88 ASP A CA 1
ATOM 631 C C . ASP A 1 88 ? 11.336 -5.273 -0.207 1 88.06 88 ASP A C 1
ATOM 633 O O . ASP A 1 88 ? 11.633 -6.277 -0.861 1 88.06 88 ASP A O 1
ATOM 637 N N . VAL A 1 89 ? 12.219 -4.602 0.469 1 89.56 89 VAL A N 1
ATOM 638 C CA . VAL A 1 89 ? 13.586 -5.098 0.555 1 89.56 89 VAL A CA 1
ATOM 639 C C . VAL A 1 89 ? 13.586 -6.512 1.127 1 89.56 89 VAL A C 1
ATOM 641 O O . VAL A 1 89 ? 14.227 -7.41 0.572 1 89.56 89 VAL A O 1
ATOM 644 N N . VAL A 1 90 ? 12.852 -6.703 2.119 1 86.56 90 VAL A N 1
ATOM 645 C CA . VAL A 1 90 ? 12.766 -8.008 2.771 1 86.56 90 VAL A CA 1
ATOM 646 C C . VAL A 1 90 ? 12.055 -9 1.852 1 86.56 90 VAL A C 1
ATOM 648 O O . VAL A 1 90 ? 12.469 -10.156 1.733 1 86.56 90 VAL A O 1
ATOM 651 N N . ALA A 1 91 ? 10.984 -8.594 1.254 1 83 91 ALA A N 1
ATOM 652 C CA . ALA A 1 91 ? 10.234 -9.461 0.354 1 83 91 ALA A CA 1
ATOM 653 C C . ALA A 1 91 ? 11.117 -9.961 -0.789 1 83 91 ALA A C 1
ATOM 655 O O . ALA A 1 91 ? 11.133 -11.156 -1.086 1 83 91 ALA A O 1
ATOM 656 N N . PHE A 1 92 ? 11.844 -9.047 -1.391 1 81.75 92 PHE A N 1
ATOM 657 C CA . PHE A 1 92 ? 12.734 -9.445 -2.477 1 81.75 92 PHE A CA 1
ATOM 658 C C . PHE A 1 92 ? 13.852 -10.344 -1.962 1 81.75 92 PHE A C 1
ATOM 660 O O . PHE A 1 92 ? 14.18 -11.352 -2.588 1 81.75 92 PHE A O 1
ATOM 667 N N . ALA A 1 93 ? 14.383 -10.008 -0.898 1 83.06 93 ALA A N 1
ATOM 668 C CA . ALA A 1 93 ? 15.523 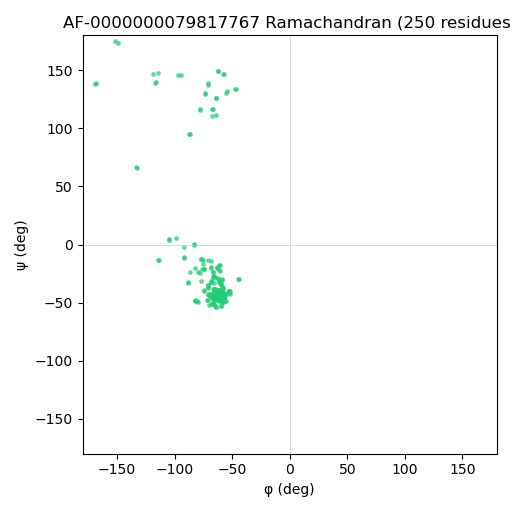-10.75 -0.358 1 83.06 93 ALA A CA 1
ATOM 669 C C . ALA A 1 93 ? 15.109 -12.156 0.065 1 83.06 93 ALA A C 1
ATOM 671 O O . ALA A 1 93 ? 15.93 -13.078 0.073 1 83.06 93 ALA A O 1
ATOM 672 N N . SER A 1 94 ? 13.875 -12.336 0.345 1 77.62 94 SER A N 1
ATOM 673 C CA . SER A 1 94 ? 13.422 -13.625 0.852 1 77.62 94 SER A CA 1
ATOM 674 C C . SER A 1 94 ? 12.688 -14.414 -0.226 1 77.62 94 SER A C 1
ATOM 676 O O . SER A 1 94 ? 12.086 -15.461 0.058 1 77.62 94 SER A O 1
ATOM 678 N N . SER A 1 95 ? 12.633 -13.883 -1.434 1 72.81 95 SER A N 1
ATOM 679 C CA . SER A 1 95 ? 11.883 -14.531 -2.504 1 72.81 95 SER A CA 1
ATOM 680 C C . SER A 1 95 ? 12.742 -15.562 -3.23 1 72.81 95 SER A C 1
ATOM 682 O O . SER A 1 95 ? 13.43 -15.242 -4.203 1 72.81 95 SER A O 1
ATOM 684 N N . PRO A 1 96 ? 12.617 -16.734 -2.822 1 65.31 96 PRO A N 1
ATOM 685 C CA . PRO A 1 96 ? 13.461 -17.781 -3.416 1 65.31 96 PRO A CA 1
ATOM 686 C C . PRO A 1 96 ? 13.109 -18.062 -4.875 1 65.31 96 PRO A C 1
ATOM 688 O O . PRO A 1 96 ? 13.93 -18.625 -5.613 1 65.31 96 PRO A O 1
ATOM 691 N N . GLY A 1 97 ? 11.984 -17.703 -5.238 1 66.75 97 GLY A N 1
ATOM 692 C CA . GLY A 1 97 ? 11.578 -18.016 -6.598 1 66.75 97 GLY A CA 1
ATOM 693 C C . GLY A 1 97 ? 12.07 -17.016 -7.621 1 66.75 97 GLY A C 1
ATOM 694 O O . GLY A 1 97 ? 11.922 -17.234 -8.828 1 66.75 97 GLY A O 1
ATOM 695 N N . LEU A 1 98 ? 12.781 -16.016 -7.164 1 70.56 98 LEU A N 1
ATOM 696 C CA . LEU A 1 98 ? 13.273 -14.984 -8.078 1 70.56 98 LEU A CA 1
ATOM 697 C C . LEU A 1 98 ? 14.695 -15.305 -8.531 1 70.56 98 LEU A C 1
ATOM 699 O O . LEU A 1 98 ? 15.453 -15.945 -7.801 1 70.56 98 LEU A O 1
ATOM 703 N N . ARG A 1 99 ? 14.938 -14.922 -9.812 1 77.69 99 ARG A N 1
ATOM 704 C CA . ARG A 1 99 ? 16.328 -14.945 -10.242 1 77.69 99 ARG A CA 1
ATOM 705 C C . ARG A 1 99 ? 17.188 -14.062 -9.344 1 77.69 99 ARG A C 1
ATOM 707 O O . ARG A 1 99 ? 16.734 -13.023 -8.859 1 77.69 99 ARG A O 1
ATOM 714 N N . THR A 1 100 ? 18.406 -14.523 -9.188 1 79.94 100 THR A N 1
ATOM 715 C CA . THR A 1 100 ? 19.328 -13.82 -8.305 1 79.94 100 THR A CA 1
ATOM 716 C C . THR A 1 100 ? 19.406 -12.344 -8.672 1 79.94 100 THR A C 1
ATOM 718 O O . THR A 1 100 ? 19.375 -11.477 -7.797 1 79.94 100 THR A O 1
ATOM 721 N N . ALA A 1 101 ? 19.422 -12.055 -9.953 1 80.94 101 ALA A N 1
ATOM 722 C CA . ALA A 1 101 ? 19.516 -10.672 -10.406 1 80.94 101 ALA A CA 1
ATOM 723 C C . ALA A 1 101 ? 18.266 -9.875 -10 1 80.94 101 ALA A C 1
ATOM 725 O O . ALA A 1 101 ? 18.375 -8.711 -9.617 1 80.94 101 ALA A O 1
ATOM 726 N N . ALA A 1 102 ? 17.156 -10.484 -10.062 1 77.5 102 ALA A N 1
ATOM 727 C CA . ALA A 1 102 ? 15.906 -9.852 -9.68 1 77.5 102 ALA A CA 1
ATOM 728 C C . ALA A 1 102 ? 15.828 -9.648 -8.172 1 77.5 102 ALA A C 1
ATOM 730 O O . ALA A 1 102 ? 15.336 -8.617 -7.703 1 77.5 102 ALA A O 1
ATOM 731 N N . ARG A 1 103 ? 16.328 -10.57 -7.473 1 83.62 103 ARG A N 1
ATOM 732 C CA . ARG A 1 103 ? 16.344 -10.477 -6.016 1 83.62 103 ARG A CA 1
ATOM 733 C C . ARG A 1 103 ? 17.25 -9.336 -5.559 1 83.62 103 ARG A C 1
ATOM 735 O O . ARG A 1 103 ? 16.812 -8.469 -4.789 1 83.62 103 ARG A O 1
ATOM 742 N N . VAL A 1 104 ? 18.375 -9.375 -6.051 1 85.94 104 VAL A N 1
ATOM 743 C CA . VAL A 1 104 ? 19.375 -8.398 -5.625 1 85.94 104 VAL A CA 1
ATOM 744 C C . VAL A 1 104 ? 19.016 -7.02 -6.184 1 85.94 104 VAL A C 1
ATOM 746 O O . VAL A 1 104 ? 19.031 -6.023 -5.457 1 85.94 104 VAL A O 1
ATOM 749 N N . GLY A 1 105 ? 18.703 -6.996 -7.457 1 86.38 105 GLY A N 1
ATOM 750 C CA . GLY A 1 105 ? 18.328 -5.738 -8.078 1 86.38 105 GLY A CA 1
ATOM 751 C C . GLY A 1 105 ? 17.078 -5.133 -7.477 1 86.38 105 GLY A C 1
ATOM 752 O O . GLY A 1 105 ? 17.016 -3.926 -7.227 1 86.38 105 GLY A O 1
ATOM 753 N N . GLY A 1 106 ? 16.078 -5.965 -7.301 1 85.69 106 GLY A N 1
ATOM 754 C CA . GLY A 1 106 ? 14.852 -5.512 -6.676 1 85.69 106 GLY A CA 1
ATOM 755 C C . GLY A 1 106 ? 15.055 -4.969 -5.273 1 85.69 106 GLY A C 1
ATOM 756 O O . GLY A 1 106 ? 14.516 -3.92 -4.918 1 85.69 106 GLY A O 1
ATOM 757 N N . ALA A 1 107 ? 15.82 -5.656 -4.48 1 89.38 107 ALA A N 1
ATOM 758 C CA . ALA A 1 107 ? 16.109 -5.223 -3.119 1 89.38 107 ALA A CA 1
ATOM 759 C C . ALA A 1 107 ? 16.859 -3.891 -3.119 1 89.38 107 ALA A C 1
ATOM 761 O O . ALA A 1 107 ? 16.578 -3.012 -2.301 1 89.38 107 ALA A O 1
ATOM 762 N N . ALA A 1 108 ? 17.766 -3.76 -4.031 1 91.5 108 ALA A N 1
ATOM 763 C CA . ALA A 1 108 ? 18.547 -2.529 -4.121 1 91.5 108 ALA A CA 1
ATOM 764 C C . ALA A 1 108 ? 17.672 -1.346 -4.508 1 91.5 108 ALA A C 1
ATOM 766 O O . ALA A 1 108 ? 17.797 -0.26 -3.936 1 91.5 108 ALA A O 1
ATOM 767 N N . VAL A 1 109 ? 16.844 -1.524 -5.48 1 89.44 109 VAL A N 1
ATOM 768 C CA . VAL A 1 109 ? 15.922 -0.481 -5.922 1 89.44 109 VAL A CA 1
ATOM 769 C C . VAL A 1 109 ? 14.984 -0.101 -4.777 1 89.44 109 VAL A C 1
ATOM 771 O O . VAL A 1 109 ? 14.758 1.083 -4.52 1 89.44 109 VAL A O 1
ATOM 774 N N . ALA A 1 110 ? 14.438 -1.136 -4.137 1 92.38 110 ALA A N 1
ATOM 775 C CA . ALA A 1 110 ? 13.531 -0.902 -3.01 1 92.38 110 ALA A CA 1
ATOM 776 C C . ALA A 1 110 ? 14.242 -0.136 -1.894 1 92.38 110 ALA A C 1
ATOM 778 O O . ALA A 1 110 ? 13.664 0.783 -1.306 1 92.38 110 ALA A O 1
ATOM 779 N N . ALA A 1 111 ? 15.391 -0.49 -1.556 1 94.38 111 ALA A N 1
ATOM 780 C CA . ALA A 1 111 ? 16.156 0.178 -0.512 1 94.38 111 ALA A CA 1
ATOM 781 C C . ALA A 1 111 ? 16.406 1.644 -0.862 1 94.38 111 ALA A C 1
ATOM 783 O O . ALA A 1 111 ? 16.281 2.521 -0.005 1 94.38 111 ALA A O 1
ATOM 784 N N . GLY A 1 112 ? 16.812 1.883 -2.057 1 94.75 112 GLY A N 1
ATOM 785 C CA . GLY A 1 112 ? 17.016 3.252 -2.51 1 94.75 112 GLY A CA 1
ATOM 786 C C . GLY A 1 112 ? 15.742 4.082 -2.451 1 94.75 112 GLY A C 1
ATOM 787 O O . GLY A 1 112 ? 15.766 5.223 -1.981 1 94.75 112 GLY A O 1
ATOM 788 N N . ALA A 1 113 ? 14.672 3.529 -2.953 1 94.19 113 ALA A N 1
ATOM 789 C CA . ALA A 1 113 ? 13.391 4.227 -2.922 1 94.19 113 ALA A CA 1
ATOM 790 C C . ALA A 1 113 ? 12.969 4.523 -1.486 1 94.19 113 ALA A C 1
ATOM 792 O O . ALA A 1 113 ? 12.438 5.602 -1.2 1 94.19 113 ALA A O 1
ATOM 793 N N . ALA A 1 114 ? 13.148 3.588 -0.613 1 95.69 114 ALA A N 1
ATOM 794 C CA . ALA A 1 114 ? 12.828 3.793 0.797 1 95.69 114 ALA A CA 1
ATOM 795 C C . ALA A 1 114 ? 13.633 4.953 1.379 1 95.69 114 ALA A C 1
ATOM 797 O O . ALA A 1 114 ? 13.07 5.84 2.031 1 95.69 114 ALA A O 1
ATOM 798 N N . ALA A 1 115 ? 14.883 4.941 1.162 1 95.94 115 ALA A N 1
ATOM 799 C CA . ALA A 1 115 ? 15.758 5.98 1.699 1 95.94 115 ALA A CA 1
ATOM 800 C C . ALA A 1 115 ? 15.367 7.355 1.166 1 95.94 115 ALA A C 1
ATOM 802 O O . ALA A 1 115 ? 15.219 8.305 1.936 1 95.94 115 ALA A O 1
ATOM 803 N N . VAL A 1 116 ? 15.18 7.457 -0.091 1 94.62 116 VAL A N 1
ATOM 804 C CA . VAL A 1 116 ? 14.828 8.727 -0.714 1 94.62 116 VAL A CA 1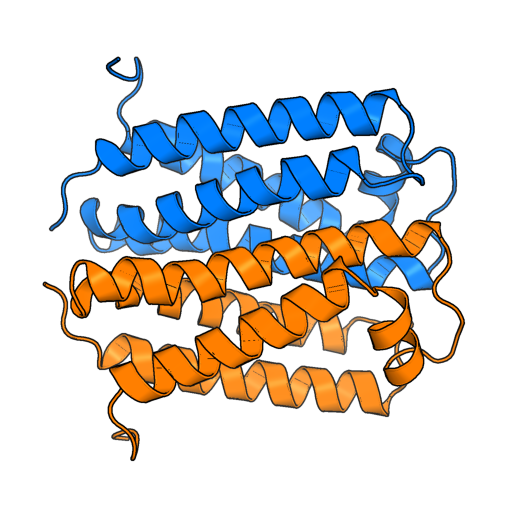
ATOM 805 C C . VAL A 1 116 ? 13.445 9.172 -0.226 1 94.62 116 VAL A C 1
ATOM 807 O O . VAL A 1 116 ? 13.227 10.352 0.039 1 94.62 116 VAL A O 1
ATOM 810 N N . GLY A 1 117 ? 12.523 8.273 -0.175 1 95 117 GLY A N 1
ATOM 811 C CA . GLY A 1 117 ? 11.195 8.586 0.324 1 95 117 GLY A CA 1
ATOM 812 C C . GLY A 1 117 ? 11.203 9.148 1.734 1 95 117 GLY A C 1
ATOM 813 O O . GLY A 1 117 ? 10.5 10.117 2.027 1 95 117 GLY A O 1
ATOM 814 N N . VAL A 1 118 ? 11.961 8.555 2.604 1 93.94 118 VAL A N 1
ATOM 815 C CA . VAL A 1 118 ? 12.062 9.016 3.984 1 93.94 118 VAL A CA 1
ATOM 816 C C . VAL A 1 118 ? 12.641 10.43 4.012 1 93.94 118 VAL A C 1
ATOM 818 O O . VAL A 1 118 ? 12.117 11.305 4.707 1 93.94 118 VAL A O 1
ATOM 821 N N . LEU A 1 119 ? 13.633 10.633 3.297 1 94.25 119 LEU A N 1
ATOM 822 C CA . LEU A 1 119 ? 14.266 11.945 3.26 1 94.25 119 LEU A CA 1
ATOM 823 C C . LEU A 1 119 ? 13.312 13 2.691 1 94.25 119 LEU A C 1
ATOM 825 O O . LEU A 1 119 ? 13.227 14.109 3.217 1 94.25 119 LEU A O 1
ATOM 829 N N . ALA A 1 120 ? 12.641 12.625 1.661 1 95 120 ALA A N 1
ATOM 830 C CA . ALA A 1 120 ? 11.672 13.547 1.066 1 95 120 ALA A CA 1
ATOM 831 C C . ALA A 1 120 ? 10.555 13.883 2.051 1 95 120 ALA A C 1
ATOM 833 O O . ALA A 1 120 ? 10.195 15.047 2.209 1 95 120 ALA A O 1
ATOM 834 N N . ALA A 1 121 ? 10.07 12.922 2.656 1 93 121 ALA A N 1
ATOM 835 C CA . ALA A 1 121 ? 8.984 13.125 3.609 1 93 121 ALA A CA 1
ATOM 836 C C . ALA A 1 121 ? 9.398 14.07 4.734 1 93 121 ALA A C 1
ATOM 838 O O . ALA A 1 121 ? 8.617 14.914 5.168 1 93 121 ALA A O 1
ATOM 839 N N . ARG A 1 122 ? 10.57 13.977 5.199 1 92.25 122 ARG A N 1
ATOM 840 C CA . ARG A 1 122 ? 11.078 14.797 6.293 1 92.25 122 ARG A CA 1
ATOM 841 C C . ARG A 1 122 ? 11.164 16.266 5.883 1 92.25 122 ARG A C 1
ATOM 843 O O . ARG A 1 122 ? 11.07 17.156 6.727 1 92.25 122 ARG A O 1
ATOM 850 N N . GLU A 1 123 ? 11.328 16.469 4.652 1 93.19 123 GLU A N 1
ATOM 851 C CA . GLU A 1 123 ? 11.5 17.844 4.164 1 93.19 123 GLU A CA 1
ATOM 852 C C . GLU A 1 123 ? 10.164 18.453 3.764 1 93.19 123 GLU A C 1
ATOM 854 O O . GLU A 1 123 ? 10.094 19.641 3.447 1 93.19 123 GLU A O 1
ATOM 859 N N . ILE A 1 124 ? 9.172 17.641 3.697 1 91.25 124 ILE A N 1
ATOM 860 C CA . ILE A 1 124 ? 7.844 18.172 3.393 1 91.25 124 ILE A CA 1
ATOM 861 C C . ILE A 1 124 ? 7.25 18.828 4.641 1 91.25 124 ILE A C 1
ATOM 863 O O . ILE A 1 124 ? 7.035 18.156 5.652 1 91.25 124 ILE A O 1
ATOM 867 N N . THR A 1 125 ? 7.023 20.156 4.562 1 82.31 125 THR A N 1
ATOM 868 C CA . THR A 1 125 ? 6.449 20.922 5.668 1 82.31 125 THR A CA 1
ATOM 869 C C . THR A 1 125 ? 4.957 20.625 5.809 1 82.31 125 THR A C 1
ATOM 871 O O . THR A 1 125 ? 4.219 20.656 4.824 1 82.31 125 THR A O 1
ATOM 874 N N . ARG A 1 126 ? 4.492 20.312 7 1 74.19 126 ARG A N 1
ATOM 875 C CA . ARG A 1 126 ? 3.092 20.031 7.289 1 74.19 126 ARG A CA 1
ATOM 876 C C . ARG A 1 126 ? 2.248 21.297 7.215 1 74.19 126 ARG A C 1
ATOM 878 O O . ARG A 1 126 ? 2.742 22.391 7.488 1 74.19 126 ARG A O 1
ATOM 885 N N . ASP A 1 127 ? 1.107 21.125 6.609 1 66.88 127 ASP A N 1
ATOM 886 C CA . ASP A 1 127 ? 0.209 22.281 6.586 1 66.88 127 ASP A CA 1
ATOM 887 C C . ASP A 1 127 ? -0.368 22.547 7.973 1 66.88 127 ASP A C 1
ATOM 889 O O . ASP A 1 127 ? -0.486 21.641 8.797 1 66.88 127 ASP A O 1
ATOM 893 N N . MET B 1 1 ? -23.188 10.633 7.512 1 47.72 1 MET B N 1
ATOM 894 C CA . MET B 1 1 ? -23.516 9.633 8.523 1 47.72 1 MET B CA 1
ATOM 895 C C . MET B 1 1 ? -22.344 9.445 9.492 1 47.72 1 MET B C 1
ATOM 897 O O . MET B 1 1 ? -21.203 9.281 9.07 1 47.72 1 MET B O 1
ATOM 901 N N . GLN B 1 2 ? -22.484 9.82 10.672 1 65.5 2 GLN B N 1
ATOM 902 C CA . GLN B 1 2 ? -21.516 9.789 11.766 1 65.5 2 GLN B CA 1
ATOM 903 C C . GLN B 1 2 ? -21.203 8.352 12.18 1 65.5 2 GLN B C 1
ATOM 905 O O . GLN B 1 2 ? -22.094 7.496 12.203 1 65.5 2 GLN B O 1
ATOM 910 N N . LEU B 1 3 ? -19.953 7.898 12.023 1 74.81 3 LEU B N 1
ATOM 911 C CA . LEU B 1 3 ? -19.562 6.57 12.484 1 74.81 3 LEU B CA 1
ATOM 912 C C . LEU B 1 3 ? -19.891 6.387 13.961 1 74.81 3 LEU B C 1
ATOM 914 O O . LEU B 1 3 ? -19.75 7.324 14.75 1 74.81 3 LEU B O 1
ATOM 918 N N . PRO B 1 4 ? -20.5 5.309 14.266 1 82 4 PRO B N 1
ATOM 919 C CA . PRO B 1 4 ? -20.844 5.047 15.664 1 82 4 PRO B CA 1
ATOM 920 C C . PRO B 1 4 ? -19.609 4.949 16.562 1 82 4 PRO B C 1
ATOM 922 O O . PRO B 1 4 ? -19.734 5.031 17.781 1 82 4 PRO B O 1
ATOM 925 N N . ILE B 1 5 ? -18.547 4.777 16.094 1 85.44 5 ILE B N 1
ATOM 926 C CA . ILE B 1 5 ? -17.297 4.645 16.812 1 85.44 5 ILE B CA 1
ATOM 927 C C . ILE B 1 5 ? -16.359 5.793 16.438 1 85.44 5 ILE B C 1
ATOM 929 O O . ILE B 1 5 ? -16.344 6.238 15.281 1 85.44 5 ILE B O 1
ATOM 933 N N . ASP B 1 6 ? -15.672 6.316 17.438 1 93.75 6 ASP B N 1
ATOM 934 C CA . ASP B 1 6 ? -14.719 7.395 17.188 1 93.75 6 ASP B CA 1
ATOM 935 C C . ASP B 1 6 ? -13.82 7.066 15.992 1 93.75 6 ASP B C 1
ATOM 937 O O . ASP B 1 6 ? -13.383 5.926 15.828 1 93.75 6 ASP B O 1
ATOM 941 N N . PRO B 1 7 ? -13.641 7.98 15.133 1 94.44 7 PRO B N 1
ATOM 942 C CA . PRO B 1 7 ? -12.891 7.727 13.898 1 94.44 7 PRO B CA 1
ATOM 943 C C . PRO B 1 7 ? -11.461 7.262 14.164 1 94.44 7 PRO B C 1
ATOM 945 O O . PRO B 1 7 ? -10.914 6.477 13.383 1 94.44 7 PRO B O 1
ATOM 948 N N . LEU B 1 8 ? -10.859 7.664 15.227 1 95.06 8 LEU B N 1
ATOM 949 C CA . LEU B 1 8 ? -9.508 7.219 15.539 1 95.06 8 LEU B CA 1
ATOM 950 C C . LEU B 1 8 ? -9.508 5.75 15.953 1 95.06 8 LEU B C 1
ATOM 952 O O . LEU B 1 8 ? -8.625 4.992 15.547 1 95.06 8 LEU B O 1
ATOM 956 N N . THR B 1 9 ? -10.469 5.422 16.75 1 95.25 9 THR B N 1
ATOM 957 C CA . THR B 1 9 ? -10.57 4.039 17.203 1 95.25 9 THR B CA 1
ATOM 958 C C . THR B 1 9 ? -10.852 3.102 16.031 1 95.25 9 THR B C 1
ATOM 960 O O . THR B 1 9 ? -10.234 2.041 15.922 1 95.25 9 THR B O 1
ATOM 963 N N . ILE B 1 10 ? -11.766 3.443 15.195 1 95.69 10 ILE B N 1
ATOM 964 C CA . ILE B 1 10 ? -12.094 2.605 14.047 1 95.69 10 ILE B CA 1
ATOM 965 C C . ILE B 1 10 ? -10.883 2.496 13.117 1 95.69 10 ILE B C 1
ATOM 967 O O . ILE B 1 10 ? -10.625 1.434 12.547 1 95.69 10 ILE B O 1
ATOM 971 N N . SER B 1 11 ? -10.172 3.578 12.945 1 96.12 11 SER B N 1
ATOM 972 C CA . SER B 1 11 ? -8.961 3.574 12.125 1 96.12 11 SER B CA 1
ATOM 973 C C . SER B 1 11 ? -7.922 2.607 12.68 1 96.12 11 SER B C 1
ATOM 975 O O . SER B 1 11 ? -7.289 1.866 11.922 1 96.12 11 SER B O 1
ATOM 977 N N . ARG B 1 12 ? -7.789 2.541 13.969 1 96.38 12 ARG B N 1
ATOM 978 C CA . ARG B 1 12 ? -6.836 1.645 14.609 1 96.38 12 ARG B CA 1
ATOM 979 C C . ARG B 1 12 ? -7.277 0.191 14.484 1 96.38 12 ARG B C 1
ATOM 981 O O . ARG B 1 12 ? -6.445 -0.708 14.352 1 96.38 12 ARG B O 1
ATOM 988 N N . LEU B 1 13 ? -8.523 -0.003 14.523 1 95.62 13 LEU B N 1
ATOM 989 C CA . LEU B 1 13 ? -9.047 -1.354 14.352 1 95.62 13 LEU B CA 1
ATOM 990 C C . LEU B 1 13 ? -8.797 -1.858 12.938 1 95.62 13 LEU B C 1
ATOM 992 O O . LEU B 1 13 ? -8.383 -3.002 12.742 1 95.62 13 LEU B O 1
ATOM 996 N N . ILE B 1 14 ? -9.078 -1.038 11.977 1 94.94 14 ILE B N 1
ATOM 997 C CA . ILE B 1 14 ? -8.805 -1.388 10.586 1 94.94 14 ILE B CA 1
ATOM 998 C C . ILE B 1 14 ? -7.312 -1.648 10.406 1 94.94 14 ILE B C 1
ATOM 1000 O O . ILE B 1 14 ? -6.922 -2.613 9.742 1 94.94 14 ILE B O 1
ATOM 1004 N N . ALA B 1 15 ? -6.531 -0.784 11 1 96.5 15 ALA B N 1
ATOM 1005 C CA . ALA B 1 15 ? -5.078 -0.917 10.914 1 96.5 15 ALA B CA 1
ATOM 1006 C C . ALA B 1 15 ? -4.609 -2.24 11.508 1 96.5 15 ALA B C 1
ATOM 1008 O O . ALA B 1 15 ? -3.752 -2.918 10.938 1 96.5 15 ALA B O 1
ATOM 1009 N N . ALA B 1 16 ? -5.141 -2.613 12.633 1 96.44 16 ALA B N 1
ATOM 1010 C CA . ALA B 1 16 ? -4.781 -3.875 13.273 1 96.44 16 ALA B CA 1
ATOM 1011 C C . ALA B 1 16 ? -5.16 -5.062 12.398 1 96.44 16 ALA B C 1
ATOM 1013 O O . ALA B 1 16 ? -4.395 -6.02 12.273 1 96.44 16 ALA B O 1
ATOM 1014 N N . GLY B 1 17 ? -6.336 -5.059 11.898 1 94.12 17 GLY B N 1
ATOM 1015 C CA . GLY B 1 17 ? -6.75 -6.098 10.969 1 94.12 17 GLY B CA 1
ATOM 1016 C C . GLY B 1 17 ? -5.863 -6.188 9.742 1 94.12 17 GLY B C 1
ATOM 1017 O O . GLY B 1 17 ? -5.52 -7.285 9.297 1 94.12 17 GLY B O 1
ATOM 1018 N N . ARG B 1 18 ? -5.52 -5.102 9.219 1 93.94 18 ARG B N 1
ATOM 1019 C CA . ARG B 1 18 ? -4.641 -5.031 8.055 1 93.94 18 ARG B CA 1
ATOM 1020 C C . ARG B 1 18 ? -3.277 -5.645 8.359 1 93.94 18 ARG B C 1
ATOM 1022 O O . ARG B 1 18 ? -2.723 -6.379 7.539 1 93.94 18 ARG B O 1
ATOM 1029 N N . ILE B 1 19 ? -2.74 -5.34 9.484 1 94.94 19 ILE B N 1
ATOM 1030 C CA . ILE B 1 19 ? -1.464 -5.914 9.891 1 94.94 19 ILE B CA 1
ATOM 1031 C C . ILE B 1 19 ? -1.59 -7.434 9.992 1 94.94 19 ILE B C 1
ATOM 1033 O O . ILE B 1 19 ? -0.736 -8.164 9.492 1 94.94 19 ILE B O 1
ATOM 1037 N N . ALA B 1 20 ? -2.678 -7.906 10.586 1 93.81 20 ALA B N 1
ATOM 1038 C CA . ALA B 1 20 ? -2.881 -9.344 10.734 1 93.81 20 ALA B CA 1
ATOM 1039 C C . ALA B 1 20 ? -2.955 -10.031 9.375 1 93.81 20 ALA B C 1
ATOM 1041 O O . ALA B 1 20 ? -2.305 -11.062 9.156 1 93.81 20 ALA B O 1
ATOM 1042 N N . ILE B 1 21 ? -3.717 -9.516 8.484 1 89.44 21 ILE B N 1
ATOM 1043 C CA . ILE B 1 21 ? -3.854 -10.07 7.145 1 89.44 21 ILE B CA 1
ATOM 1044 C C . ILE B 1 21 ? -2.512 -10 6.418 1 89.44 21 ILE B C 1
ATOM 1046 O O . ILE B 1 21 ? -2.113 -10.953 5.746 1 89.44 21 ILE B O 1
ATOM 1050 N N . GLY B 1 22 ? -1.859 -8.859 6.527 1 91.25 22 GLY B N 1
ATOM 1051 C CA . GLY B 1 22 ? -0.56 -8.68 5.898 1 91.25 22 GLY B CA 1
ATOM 1052 C C . GLY B 1 22 ? 0.477 -9.68 6.383 1 91.25 22 GLY B C 1
ATOM 1053 O O . GLY B 1 22 ? 1.227 -10.242 5.582 1 91.25 22 GLY B O 1
ATOM 1054 N N . VAL B 1 23 ? 0.55 -9.898 7.691 1 91.56 23 VAL B N 1
ATOM 1055 C CA . VAL B 1 23 ? 1.505 -10.844 8.258 1 91.56 23 VAL B CA 1
ATOM 1056 C C . VAL B 1 23 ? 1.224 -12.242 7.727 1 91.56 23 VAL B C 1
ATOM 1058 O O . VAL B 1 23 ? 2.15 -12.992 7.402 1 91.56 23 VAL B O 1
ATOM 1061 N N . THR B 1 24 ? 0.016 -12.57 7.602 1 88.62 24 THR B N 1
ATOM 1062 C CA . THR B 1 24 ? -0.352 -13.883 7.082 1 88.62 24 THR B CA 1
ATOM 1063 C C . THR B 1 24 ? 0.062 -14.023 5.621 1 88.62 24 THR B C 1
ATOM 1065 O O . THR B 1 24 ? 0.664 -15.023 5.234 1 88.62 24 THR B O 1
ATOM 1068 N N . ALA B 1 25 ? -0.286 -13.055 4.793 1 86 25 ALA B N 1
ATOM 1069 C CA . ALA B 1 25 ? 0.076 -13.086 3.379 1 86 25 ALA B CA 1
ATOM 1070 C C . ALA B 1 25 ? 1.592 -13.094 3.201 1 86 25 ALA B C 1
ATOM 1072 O O . ALA B 1 25 ? 2.109 -13.703 2.262 1 86 25 ALA B O 1
ATOM 1073 N N . PHE B 1 26 ? 2.297 -12.469 4.094 1 85.88 26 PHE B N 1
ATOM 1074 C CA . PHE B 1 26 ? 3.748 -12.344 4.008 1 85.88 26 PHE B CA 1
ATOM 1075 C C . PHE B 1 26 ? 4.434 -13.617 4.492 1 85.88 26 PHE B C 1
ATOM 1077 O O . PHE B 1 26 ? 5.309 -14.156 3.809 1 85.88 26 PHE B O 1
ATOM 1084 N N . ALA B 1 27 ? 4.039 -14.102 5.629 1 85.12 27 ALA B N 1
ATOM 1085 C CA . ALA B 1 27 ? 4.734 -15.203 6.281 1 85.12 27 ALA B CA 1
ATOM 1086 C C . ALA B 1 27 ? 4.184 -16.547 5.812 1 85.12 27 ALA B C 1
ATOM 1088 O O . ALA B 1 27 ? 4.91 -17.547 5.785 1 85.12 27 ALA B O 1
ATOM 1089 N N . ARG B 1 28 ? 2.941 -16.594 5.508 1 82.88 28 ARG B N 1
ATOM 1090 C CA . ARG B 1 28 ? 2.295 -17.844 5.094 1 82.88 28 ARG B CA 1
ATOM 1091 C C . ARG B 1 28 ? 1.438 -17.625 3.852 1 82.88 28 ARG B C 1
ATOM 1093 O O . ARG B 1 28 ? 0.228 -17.859 3.877 1 82.88 28 ARG B O 1
ATOM 1100 N N . PRO B 1 29 ? 2.119 -17.312 2.752 1 76.69 29 PRO B N 1
ATOM 1101 C CA . PRO B 1 29 ? 1.354 -16.969 1.553 1 76.69 29 PRO B CA 1
ATOM 1102 C C . PRO B 1 29 ? 0.452 -18.109 1.083 1 76.69 29 PRO B C 1
ATOM 1104 O O . PRO B 1 29 ? -0.55 -17.875 0.405 1 76.69 29 PRO B O 1
ATOM 1107 N N . THR B 1 30 ? 0.754 -19.297 1.441 1 68.25 30 THR B N 1
ATOM 1108 C CA . THR B 1 30 ? -0.007 -20.453 1.004 1 68.25 30 THR B CA 1
ATOM 1109 C C . THR B 1 30 ? -1.284 -20.609 1.824 1 68.25 30 THR B C 1
ATOM 1111 O O . THR B 1 30 ? -2.215 -21.297 1.411 1 68.25 30 THR B O 1
ATOM 1114 N N . VAL B 1 31 ? -1.198 -20.047 2.971 1 58.53 31 VAL B N 1
ATOM 1115 C CA . VAL B 1 31 ? -2.359 -20.188 3.842 1 58.53 31 VAL B CA 1
ATOM 1116 C C . VAL B 1 31 ? -3.539 -19.406 3.264 1 58.53 31 VAL B C 1
ATOM 1118 O O . VAL B 1 31 ? -4.676 -19.875 3.285 1 58.53 31 VAL B O 1
ATOM 1121 N N . GLY B 1 32 ? -3.344 -18.172 2.943 1 53.81 32 GLY B N 1
ATOM 1122 C CA . GLY B 1 32 ? -4.418 -17.438 2.287 1 53.81 32 GLY B CA 1
ATOM 1123 C C . GLY B 1 32 ? -4.934 -18.141 1.04 1 53.81 32 GLY B C 1
ATOM 1124 O O . GLY B 1 32 ? -6.117 -18.047 0.716 1 53.81 32 GLY B O 1
ATOM 1125 N N . GLY B 1 33 ? -4.113 -18.672 0.304 1 53.41 33 GLY B N 1
ATOM 1126 C CA . GLY B 1 33 ? -4.449 -19.391 -0.919 1 53.41 33 GLY B CA 1
ATOM 1127 C C . GLY B 1 33 ? -5.344 -20.594 -0.685 1 53.41 33 GLY B C 1
ATOM 1128 O O . GLY B 1 33 ? -6.289 -20.828 -1.441 1 53.41 33 GLY B O 1
ATOM 1129 N N . ALA B 1 34 ? -5.027 -21.266 0.338 1 52.31 34 ALA B N 1
ATOM 1130 C CA . ALA B 1 34 ? -5.855 -22.469 0.473 1 52.31 34 ALA B CA 1
ATOM 1131 C C . ALA B 1 34 ? -7.305 -22.094 0.785 1 52.31 34 ALA B C 1
ATOM 1133 O O . ALA B 1 34 ? -8.234 -22.781 0.362 1 52.31 34 ALA B O 1
ATOM 1134 N N . ALA B 1 35 ? -7.297 -21 1.457 1 52.12 35 ALA B N 1
ATOM 1135 C CA . ALA B 1 35 ? -8.672 -20.641 1.814 1 52.12 35 ALA B CA 1
ATOM 1136 C C . ALA B 1 35 ? -9.367 -19.938 0.659 1 52.12 35 ALA B C 1
ATOM 1138 O O . ALA B 1 35 ? -10.594 -19.984 0.551 1 52.12 35 ALA B O 1
ATOM 1139 N N . PHE B 1 36 ? -8.461 -19.469 -0.149 1 58.66 36 PHE B N 1
ATOM 1140 C CA . PHE B 1 36 ? -9.047 -18.578 -1.146 1 58.66 36 PHE B CA 1
ATOM 1141 C C . PHE B 1 36 ? -8.922 -19.172 -2.543 1 58.66 36 PHE B C 1
ATOM 1143 O O . PHE B 1 36 ? -9.656 -18.781 -3.457 1 58.66 36 PHE B O 1
ATOM 1150 N N . ARG B 1 37 ? -8.047 -20.203 -2.469 1 59.84 37 ARG B N 1
ATOM 1151 C CA . ARG B 1 37 ? -7.75 -20.641 -3.83 1 59.84 37 ARG B CA 1
ATOM 1152 C C . ARG B 1 37 ? -8.273 -22.062 -4.078 1 59.84 37 ARG B C 1
ATOM 1154 O O . ARG B 1 37 ? -8.359 -22.859 -3.15 1 59.84 37 ARG B O 1
ATOM 1161 N N . SER B 1 38 ? -8.656 -22.344 -5.219 1 58.69 38 SER B N 1
ATOM 1162 C CA . SER B 1 38 ? -9.109 -23.656 -5.668 1 58.69 38 SER B CA 1
ATOM 1163 C C . SER B 1 38 ? -7.949 -24.641 -5.754 1 58.69 38 SER B C 1
ATOM 1165 O O . SER B 1 38 ? -8.156 -25.859 -5.77 1 58.69 38 SER B O 1
ATOM 1167 N N . GLY B 1 39 ? -6.691 -24.047 -5.688 1 60.53 39 GLY B N 1
ATOM 1168 C CA . GLY B 1 39 ? -5.551 -24.938 -5.828 1 60.53 39 GLY B CA 1
ATOM 1169 C C . GLY B 1 39 ? -4.316 -24.438 -5.098 1 60.53 39 GLY B C 1
ATOM 1170 O O . GLY B 1 39 ? -4.395 -23.5 -4.312 1 60.53 39 GLY B O 1
ATOM 1171 N N . GLN B 1 40 ? -3.26 -25.344 -5.152 1 63.69 40 GLN B N 1
ATOM 1172 C CA . GLN B 1 40 ? -2.004 -25.062 -4.469 1 63.69 40 GLN B CA 1
ATOM 1173 C C . GLN B 1 40 ? -1.315 -23.844 -5.059 1 63.69 40 GLN B C 1
ATOM 1175 O O . GLN B 1 40 ? -1.372 -23.609 -6.27 1 63.69 40 GLN B O 1
ATOM 1180 N N . LEU B 1 41 ? -1.012 -22.922 -4.152 1 63.88 41 LEU B N 1
ATOM 1181 C CA . LEU B 1 41 ? -0.202 -21.797 -4.609 1 63.88 41 LEU B CA 1
ATOM 1182 C C . LEU B 1 41 ? 1.183 -22.266 -5.047 1 63.88 41 LEU B C 1
ATOM 1184 O O . LEU B 1 41 ? 1.916 -22.859 -4.258 1 63.88 41 LEU B O 1
ATOM 1188 N N . PRO B 1 42 ? 1.399 -22.156 -6.387 1 64.06 42 PRO B N 1
ATOM 1189 C CA . PRO B 1 42 ? 2.76 -22.516 -6.793 1 64.06 42 PRO B CA 1
ATOM 1190 C C . PRO B 1 42 ? 3.82 -21.609 -6.18 1 64.06 42 PRO B C 1
ATOM 1192 O O . PRO B 1 42 ? 3.516 -20.484 -5.781 1 64.06 42 PRO B O 1
ATOM 1195 N N . PRO B 1 43 ? 4.996 -22.172 -5.953 1 65.88 43 PRO B N 1
ATOM 1196 C CA . PRO B 1 43 ? 6.102 -21.391 -5.387 1 65.88 43 PRO B CA 1
ATOM 1197 C C . PRO B 1 43 ? 6.262 -20.031 -6.051 1 65.88 43 PRO B C 1
ATOM 1199 O O . PRO B 1 43 ? 6.621 -19.062 -5.387 1 65.88 43 PRO B O 1
ATOM 1202 N N . GLU B 1 44 ? 5.879 -19.984 -7.316 1 63.69 44 GLU B N 1
ATOM 1203 C CA . GLU B 1 44 ? 6.059 -18.75 -8.07 1 63.69 44 GLU B CA 1
ATOM 1204 C C . GLU B 1 44 ? 5.023 -17.703 -7.676 1 63.69 44 GLU B C 1
ATOM 1206 O O . GLU B 1 44 ? 5.227 -16.516 -7.902 1 63.69 44 GLU B O 1
ATOM 1211 N N . GLY B 1 45 ? 4.031 -18.219 -7.043 1 69.56 45 GLY B N 1
ATOM 1212 C CA . GLY B 1 45 ? 2.947 -17.312 -6.68 1 69.56 45 GLY B CA 1
ATOM 1213 C C . GLY B 1 45 ? 3.113 -16.703 -5.297 1 69.56 45 GLY B C 1
ATOM 1214 O O . GLY B 1 45 ? 2.375 -15.797 -4.922 1 69.56 45 GLY B O 1
ATOM 1215 N N . VAL B 1 46 ? 4.16 -17.125 -4.656 1 75.75 46 VAL B N 1
ATOM 1216 C CA . VAL B 1 46 ? 4.344 -16.734 -3.262 1 75.75 46 VAL B CA 1
ATOM 1217 C C . VAL B 1 46 ? 4.84 -15.297 -3.191 1 75.75 46 VAL B C 1
ATOM 1219 O O . VAL B 1 46 ? 4.461 -14.547 -2.289 1 75.75 46 VAL B O 1
ATOM 1222 N N . ASP B 1 47 ? 5.574 -14.844 -4.129 1 78.44 47 ASP B N 1
ATOM 1223 C CA . ASP B 1 47 ? 6.223 -13.539 -4.07 1 78.44 47 ASP B CA 1
ATOM 1224 C C . ASP B 1 47 ? 5.199 -12.414 -4.152 1 78.44 47 ASP B C 1
ATOM 1226 O O . ASP B 1 47 ? 5.301 -11.422 -3.426 1 78.44 47 ASP B O 1
ATOM 1230 N N . GLY B 1 48 ? 4.25 -12.578 -5.02 1 80.19 48 GLY B N 1
ATOM 1231 C CA . GLY B 1 48 ? 3.217 -11.562 -5.133 1 80.19 48 GLY B CA 1
ATOM 1232 C C . GLY B 1 48 ? 2.453 -11.336 -3.842 1 80.19 48 GLY B C 1
ATOM 1233 O O . GLY B 1 48 ? 2.17 -10.195 -3.471 1 80.19 48 GLY B O 1
ATOM 1234 N N . TRP B 1 49 ? 2.289 -12.375 -3.188 1 83.56 49 TRP B N 1
ATOM 1235 C CA . TRP B 1 49 ? 1.568 -12.297 -1.921 1 83.56 49 TRP B CA 1
ATOM 1236 C C . TRP B 1 49 ? 2.436 -11.656 -0.839 1 83.56 49 TRP B C 1
ATOM 1238 O O . TRP B 1 49 ? 1.946 -10.875 -0.022 1 83.56 49 TRP B O 1
ATOM 1248 N N . ARG B 1 50 ? 3.627 -11.984 -0.845 1 84.56 50 ARG B N 1
ATOM 1249 C CA . ARG B 1 50 ? 4.539 -11.391 0.124 1 84.56 50 ARG B CA 1
ATOM 1250 C C . ARG B 1 50 ? 4.645 -9.883 -0.083 1 84.56 50 ARG B C 1
ATOM 1252 O O . ARG B 1 50 ? 4.676 -9.117 0.884 1 84.56 50 ARG B O 1
ATOM 1259 N N . LEU B 1 51 ? 4.688 -9.539 -1.34 1 85.5 51 LEU B N 1
ATOM 1260 C CA . LEU B 1 51 ? 4.762 -8.109 -1.649 1 85.5 51 LEU B CA 1
ATOM 1261 C C . LEU B 1 51 ? 3.479 -7.398 -1.237 1 85.5 51 LEU B C 1
ATOM 1263 O O . LEU B 1 51 ? 3.525 -6.297 -0.684 1 85.5 51 LEU B O 1
ATOM 1267 N N . ALA B 1 52 ? 2.398 -7.98 -1.471 1 87.31 52 ALA B N 1
ATOM 1268 C CA . ALA B 1 52 ? 1.119 -7.418 -1.047 1 87.31 52 ALA B CA 1
ATOM 1269 C C . ALA B 1 52 ? 1.035 -7.328 0.474 1 87.31 52 ALA B C 1
ATOM 1271 O O . ALA B 1 52 ? 0.591 -6.316 1.019 1 87.31 52 ALA B O 1
ATOM 1272 N N . GLY B 1 53 ? 1.419 -8.406 1.083 1 89.06 53 GLY B N 1
ATOM 1273 C CA . GLY B 1 53 ? 1.425 -8.422 2.537 1 89.06 53 GLY B CA 1
ATOM 1274 C C . GLY B 1 53 ? 2.32 -7.363 3.145 1 89.06 53 GLY B C 1
ATOM 1275 O O . GLY B 1 53 ? 1.967 -6.746 4.152 1 89.06 53 GLY B O 1
ATOM 1276 N N . ALA B 1 54 ? 3.438 -7.176 2.652 1 89.56 54 ALA B N 1
ATOM 1277 C CA . ALA B 1 54 ? 4.371 -6.152 3.119 1 89.56 54 ALA B CA 1
ATOM 1278 C C . ALA B 1 54 ? 3.73 -4.77 3.098 1 89.56 54 ALA B C 1
ATOM 1280 O O . ALA B 1 54 ? 3.879 -3.994 4.043 1 89.56 54 ALA B O 1
ATOM 1281 N N . ARG B 1 55 ? 2.996 -4.438 2.068 1 91.94 55 ARG B N 1
ATOM 1282 C CA . ARG B 1 55 ? 2.316 -3.152 1.952 1 91.94 55 ARG B CA 1
ATOM 1283 C C . ARG B 1 55 ? 1.229 -3.01 3.012 1 91.94 55 ARG B C 1
ATOM 1285 O O . ARG B 1 55 ? 1.053 -1.934 3.588 1 91.94 55 ARG B O 1
ATOM 1292 N N . ASP B 1 56 ? 0.589 -4.062 3.248 1 93.06 56 ASP B N 1
ATOM 1293 C CA . ASP B 1 56 ? -0.457 -4.023 4.266 1 93.06 56 ASP B CA 1
ATOM 1294 C C . ASP B 1 56 ? 0.137 -3.801 5.656 1 93.06 56 ASP B C 1
ATOM 1296 O O . ASP B 1 56 ? -0.396 -3.018 6.445 1 93.06 56 ASP B O 1
ATOM 1300 N N . ILE B 1 57 ? 1.146 -4.48 5.938 1 93.19 57 ILE B N 1
ATOM 1301 C CA . ILE B 1 57 ? 1.837 -4.281 7.207 1 93.19 57 ILE B CA 1
ATOM 1302 C C . ILE B 1 57 ? 2.291 -2.828 7.324 1 93.19 57 ILE B C 1
ATOM 1304 O O . ILE B 1 57 ? 2.051 -2.178 8.344 1 93.19 57 ILE B O 1
ATOM 1308 N N . ALA B 1 58 ? 2.92 -2.324 6.34 1 93.31 58 ALA B N 1
ATOM 1309 C CA . ALA B 1 58 ? 3.424 -0.953 6.34 1 93.31 58 ALA B CA 1
ATOM 1310 C C . ALA B 1 58 ? 2.295 0.045 6.578 1 93.31 58 ALA B C 1
ATOM 1312 O O . ALA B 1 58 ? 2.412 0.938 7.422 1 93.31 58 ALA B O 1
ATOM 1313 N N . LEU B 1 59 ? 1.198 -0.107 5.852 1 94.56 59 LEU B N 1
ATOM 1314 C CA . LEU B 1 59 ? 0.067 0.804 5.984 1 94.56 59 LEU B CA 1
ATOM 1315 C C . LEU B 1 59 ? -0.53 0.73 7.387 1 94.56 59 LEU B C 1
ATOM 1317 O O . LEU B 1 59 ? -0.86 1.76 7.98 1 94.56 59 LEU B O 1
ATOM 1321 N N . GLY B 1 60 ? -0.686 -0.465 7.859 1 96.06 60 GLY B N 1
ATOM 1322 C CA . GLY B 1 60 ? -1.229 -0.619 9.203 1 96.06 60 GLY B CA 1
ATOM 1323 C C . GLY B 1 60 ? -0.331 -0.042 10.281 1 96.06 60 GLY B C 1
ATOM 1324 O O . GLY B 1 60 ? -0.779 0.752 11.109 1 96.06 60 GLY B O 1
ATOM 1325 N N . VAL B 1 61 ? 0.906 -0.441 10.305 1 94.69 61 VAL B N 1
ATOM 1326 C CA . VAL B 1 61 ? 1.878 0.059 11.273 1 94.69 61 VAL B CA 1
ATOM 1327 C C . VAL B 1 61 ? 1.983 1.579 11.156 1 94.69 61 VAL B C 1
ATOM 1329 O O . VAL B 1 61 ? 2.117 2.273 12.172 1 94.69 61 VAL B O 1
ATOM 1332 N N . GLY B 1 62 ? 1.904 2.078 9.977 1 94.31 62 GLY B N 1
ATOM 1333 C CA . GLY B 1 62 ? 1.971 3.512 9.75 1 94.31 62 GLY B CA 1
ATOM 1334 C C . GLY B 1 62 ? 0.868 4.281 10.453 1 94.31 62 GLY B C 1
ATOM 1335 O O . GLY B 1 62 ? 1.098 5.379 10.961 1 94.31 62 GLY B O 1
ATOM 1336 N N . VAL B 1 63 ? -0.287 3.762 10.398 1 95.62 63 VAL B N 1
ATOM 1337 C CA . VAL B 1 63 ? -1.392 4.41 11.094 1 95.62 63 VAL B CA 1
ATOM 1338 C C . VAL B 1 63 ? -1.04 4.582 12.57 1 95.62 63 VAL B C 1
ATOM 1340 O O . VAL B 1 63 ? -1.237 5.656 13.141 1 95.62 63 VAL B O 1
ATOM 1343 N N . PHE B 1 64 ? -0.567 3.502 13.188 1 95.69 64 PHE B N 1
ATOM 1344 C CA . PHE B 1 64 ? -0.213 3.561 14.602 1 95.69 64 PHE B CA 1
ATOM 1345 C C . PHE B 1 64 ? 0.95 4.52 14.828 1 95.69 64 PHE B C 1
ATOM 1347 O O . PHE B 1 64 ? 0.936 5.305 15.781 1 95.69 64 PHE B O 1
ATOM 1354 N N . MET B 1 65 ? 1.901 4.535 14.047 1 92.69 65 MET B N 1
ATOM 1355 C CA . MET B 1 65 ? 3.051 5.426 14.172 1 92.69 65 MET B CA 1
ATOM 1356 C C . MET B 1 65 ? 2.635 6.883 14.008 1 92.69 65 MET B C 1
ATOM 1358 O O . MET B 1 65 ? 3.082 7.75 14.758 1 92.69 65 MET B O 1
ATOM 1362 N N . ALA B 1 66 ? 1.854 7.113 13.062 1 91.56 66 ALA B N 1
ATOM 1363 C CA . ALA B 1 66 ? 1.343 8.469 12.844 1 91.56 66 ALA B CA 1
ATOM 1364 C C . ALA B 1 66 ? 0.505 8.93 14.031 1 91.56 66 ALA B C 1
ATOM 1366 O O . ALA B 1 66 ? 0.63 10.07 14.484 1 91.56 66 ALA B O 1
ATOM 1367 N N . GLY B 1 67 ? -0.325 8.07 14.469 1 92.38 67 GLY B N 1
ATOM 1368 C CA . GLY B 1 67 ? -1.174 8.398 15.602 1 92.38 67 GLY B CA 1
ATOM 1369 C C . GLY B 1 67 ? -0.389 8.734 16.859 1 92.38 67 GLY B C 1
ATOM 1370 O O . GLY B 1 67 ? -0.848 9.516 17.688 1 92.38 67 GLY B O 1
ATOM 1371 N N . ARG B 1 68 ? 0.718 8.141 17.062 1 93.31 68 ARG B N 1
ATOM 1372 C CA . ARG B 1 68 ? 1.569 8.43 18.219 1 93.31 68 ARG B CA 1
ATOM 1373 C C . ARG B 1 68 ? 2.133 9.852 18.141 1 93.31 68 ARG B C 1
ATOM 1375 O O . ARG B 1 68 ? 2.461 10.453 19.156 1 93.31 68 ARG B O 1
ATOM 1382 N N . ARG B 1 69 ? 2.277 10.359 16.969 1 90.69 69 ARG B N 1
ATOM 1383 C CA . ARG B 1 69 ? 2.785 11.719 16.797 1 90.69 69 ARG B CA 1
ATOM 1384 C C . ARG B 1 69 ? 1.671 12.742 16.969 1 90.69 69 ARG B C 1
ATOM 1386 O O . ARG B 1 69 ? 1.83 13.719 17.703 1 90.69 69 ARG B O 1
ATOM 1393 N N . ALA B 1 70 ? 0.529 12.547 16.312 1 91.44 70 ALA B N 1
ATOM 1394 C CA . ALA B 1 70 ? -0.679 13.359 16.422 1 91.44 70 ALA B CA 1
ATOM 1395 C C . ALA B 1 70 ? -1.864 12.672 15.75 1 91.44 70 ALA B C 1
ATOM 1397 O O . ALA B 1 70 ? -1.725 12.094 14.672 1 91.44 70 ALA B O 1
ATOM 1398 N N . PRO B 1 71 ? -2.994 12.734 16.375 1 90.25 71 PRO B N 1
ATOM 1399 C CA . PRO B 1 71 ? -4.16 12.062 15.797 1 90.25 71 PRO B CA 1
ATOM 1400 C C . PRO B 1 71 ? -4.414 12.469 14.344 1 90.25 71 PRO B C 1
ATOM 1402 O O . PRO B 1 71 ? -4.754 11.617 13.516 1 90.25 71 PRO B O 1
ATOM 1405 N N . GLY B 1 72 ? -4.27 13.734 14.07 1 90.31 72 GLY B N 1
ATOM 1406 C CA . GLY B 1 72 ? -4.523 14.227 12.727 1 90.31 72 GLY B CA 1
ATOM 1407 C C . GLY B 1 72 ? -3.58 13.648 11.688 1 90.31 72 GLY B C 1
ATOM 1408 O O . GLY B 1 72 ? -3.885 13.648 10.492 1 90.31 72 GLY B O 1
ATOM 1409 N N . ARG B 1 73 ? -2.443 13.125 12.102 1 89.06 73 ARG B N 1
ATOM 1410 C CA . ARG B 1 73 ? -1.43 12.594 11.195 1 89.06 73 ARG B CA 1
ATOM 1411 C C . ARG B 1 73 ? -1.838 11.227 10.664 1 89.06 73 ARG B C 1
ATOM 1413 O O . ARG B 1 73 ? -1.251 10.727 9.695 1 89.06 73 ARG B O 1
ATOM 1420 N N . MET B 1 74 ? -2.838 10.648 11.25 1 93.5 74 MET B N 1
ATOM 1421 C CA . MET B 1 74 ? -3.336 9.352 10.797 1 93.5 74 MET B CA 1
ATOM 1422 C C . MET B 1 74 ? -4.117 9.492 9.492 1 93.5 74 MET B C 1
ATOM 1424 O O . MET B 1 74 ? -4.309 8.516 8.773 1 93.5 74 MET B O 1
ATOM 1428 N N . ARG B 1 75 ? -4.574 10.641 9.219 1 91.94 75 ARG B N 1
ATOM 1429 C CA . ARG B 1 75 ? -5.559 10.82 8.156 1 91.94 75 ARG B CA 1
ATOM 1430 C C . ARG B 1 75 ? -5.02 10.344 6.816 1 91.94 75 ARG B C 1
ATOM 1432 O O . ARG B 1 75 ? -5.676 9.57 6.117 1 91.94 75 ARG B O 1
ATOM 1439 N N . GLY B 1 76 ? -3.863 10.852 6.465 1 89.81 76 GLY B N 1
ATOM 1440 C CA . GLY B 1 76 ? -3.291 10.43 5.195 1 89.81 76 GLY B CA 1
ATOM 1441 C C . GLY B 1 76 ? -3.09 8.93 5.094 1 89.81 76 GLY B C 1
ATOM 1442 O O . GLY B 1 76 ? -3.334 8.336 4.043 1 89.81 76 GLY B O 1
ATOM 1443 N N . TRP B 1 77 ? -2.641 8.297 6.121 1 92.94 77 TRP B N 1
ATOM 1444 C CA . TRP B 1 77 ? -2.432 6.855 6.16 1 92.94 77 TRP B CA 1
ATOM 1445 C C . TRP B 1 77 ? -3.758 6.109 6.031 1 92.94 77 TRP B C 1
ATOM 1447 O O . TRP B 1 77 ? -3.836 5.086 5.352 1 92.94 77 TRP B O 1
ATOM 1457 N N . VAL B 1 78 ? -4.75 6.59 6.699 1 95 78 VAL B N 1
ATOM 1458 C CA . VAL B 1 78 ? -6.082 6 6.637 1 95 78 VAL B CA 1
ATOM 1459 C C . VAL B 1 78 ? -6.652 6.148 5.227 1 95 78 VAL B C 1
ATOM 1461 O O . VAL B 1 78 ? -7.238 5.211 4.684 1 95 78 VAL B O 1
ATOM 1464 N N . GLU B 1 79 ? -6.492 7.309 4.652 1 94.19 79 GLU B N 1
ATOM 1465 C CA . GLU B 1 79 ? -6.902 7.523 3.27 1 94.19 79 GLU B CA 1
ATOM 1466 C C . GLU B 1 79 ? -6.191 6.559 2.326 1 94.19 79 GLU B C 1
ATOM 1468 O O . GLU B 1 79 ? -6.809 6 1.418 1 94.19 79 GLU B O 1
ATOM 1473 N N . ALA B 1 80 ? -4.922 6.414 2.518 1 92.62 80 ALA B N 1
ATOM 1474 C CA . ALA B 1 80 ? -4.133 5.508 1.688 1 92.62 80 ALA B CA 1
ATOM 1475 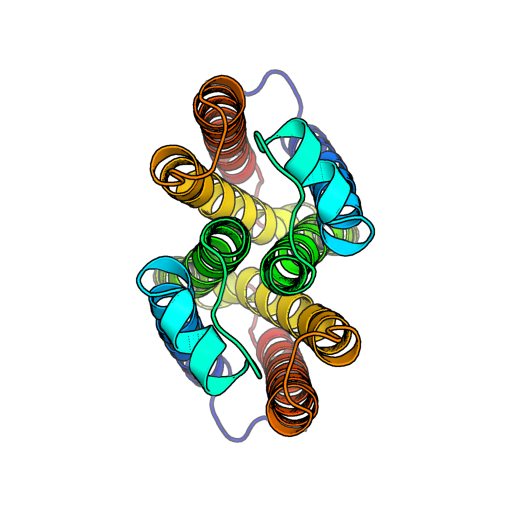C C . ALA B 1 80 ? -4.648 4.074 1.803 1 92.62 80 ALA B C 1
ATOM 1477 O O . ALA B 1 80 ? -4.781 3.373 0.797 1 92.62 80 ALA B O 1
ATOM 1478 N N . GLY B 1 81 ? -4.883 3.627 2.961 1 94.62 81 GLY B N 1
ATOM 1479 C CA . GLY B 1 81 ? -5.461 2.309 3.17 1 94.62 81 GLY B CA 1
ATOM 1480 C C . GLY B 1 81 ? -6.805 2.133 2.484 1 94.62 81 GLY B C 1
ATOM 1481 O O . GLY B 1 81 ? -7.066 1.092 1.88 1 94.62 81 GLY B O 1
ATOM 1482 N N . ALA B 1 82 ? -7.652 3.135 2.637 1 95.25 82 ALA B N 1
ATOM 1483 C CA . ALA B 1 82 ? -8.977 3.08 2.021 1 95.25 82 ALA B CA 1
ATOM 1484 C C . ALA B 1 82 ? -8.867 2.988 0.502 1 95.25 82 ALA B C 1
ATOM 1486 O O . ALA B 1 82 ? -9.625 2.25 -0.135 1 95.25 82 ALA B O 1
ATOM 1487 N N . LEU B 1 83 ? -7.988 3.707 -0.058 1 93.75 83 LEU B N 1
ATOM 1488 C CA . LEU B 1 83 ? -7.789 3.662 -1.503 1 93.75 83 LEU B CA 1
ATOM 1489 C C . LEU B 1 83 ? -7.242 2.305 -1.934 1 93.75 83 LEU B C 1
ATOM 1491 O O . LEU B 1 83 ? -7.66 1.762 -2.961 1 93.75 83 LEU B O 1
ATOM 1495 N N . ALA B 1 84 ? -6.305 1.797 -1.204 1 92.94 84 ALA B N 1
ATOM 1496 C CA . ALA B 1 84 ? -5.805 0.448 -1.465 1 92.94 84 ALA B CA 1
ATOM 1497 C C . ALA B 1 84 ? -6.934 -0.576 -1.399 1 92.94 84 ALA B C 1
ATOM 1499 O O . ALA B 1 84 ? -7.027 -1.461 -2.254 1 92.94 84 ALA B O 1
ATOM 1500 N N . ASP B 1 85 ? -7.773 -0.486 -0.394 1 93.69 85 ASP B N 1
ATOM 1501 C CA . ASP B 1 85 ? -8.906 -1.397 -0.257 1 93.69 85 ASP B CA 1
ATOM 1502 C C . ASP B 1 85 ? -9.859 -1.273 -1.446 1 93.69 85 ASP B C 1
ATOM 1504 O O . ASP B 1 85 ? -10.398 -2.273 -1.921 1 93.69 85 ASP B O 1
ATOM 1508 N N . ALA B 1 86 ? -10.102 -0.09 -1.875 1 94.25 86 ALA B N 1
ATOM 1509 C CA . ALA B 1 86 ? -10.953 0.105 -3.049 1 94.25 86 ALA B CA 1
ATOM 1510 C C . ALA B 1 86 ? -10.375 -0.616 -4.266 1 94.25 86 ALA B C 1
ATOM 1512 O O . ALA B 1 86 ? -11.117 -1.261 -5.016 1 94.25 86 ALA B O 1
ATOM 1513 N N . MET B 1 87 ? -9.102 -0.54 -4.426 1 89.12 87 MET B N 1
ATOM 1514 C CA . MET B 1 87 ? -8.453 -1.216 -5.547 1 89.12 87 MET B CA 1
ATOM 1515 C C . MET B 1 87 ? -8.523 -2.73 -5.383 1 89.12 87 MET B C 1
ATOM 1517 O O . MET B 1 87 ? -8.586 -3.465 -6.371 1 89.12 87 MET B O 1
ATOM 1521 N N . ASP B 1 88 ? -8.492 -3.209 -4.156 1 87.88 88 ASP B N 1
ATOM 1522 C CA . ASP B 1 88 ? -8.602 -4.641 -3.896 1 87.88 88 ASP B CA 1
ATOM 1523 C C . ASP B 1 88 ? -9.945 -5.188 -4.383 1 87.88 88 ASP B C 1
ATOM 1525 O O . ASP B 1 88 ? -10.047 -6.363 -4.742 1 87.88 88 ASP B O 1
ATOM 1529 N N . VAL B 1 89 ? -10.953 -4.367 -4.383 1 89.44 89 VAL B N 1
ATOM 1530 C CA . VAL B 1 89 ? -12.234 -4.812 -4.91 1 89.44 89 VAL B CA 1
ATOM 1531 C C . VAL B 1 89 ? -12.07 -5.273 -6.359 1 89.44 89 VAL B C 1
ATOM 1533 O O . VAL B 1 89 ? -12.531 -6.355 -6.73 1 89.44 89 VAL B O 1
ATOM 1536 N N . VAL B 1 90 ? -11.383 -4.539 -7.09 1 86.5 90 VAL B N 1
ATOM 1537 C CA . VAL B 1 90 ? -11.148 -4.855 -8.5 1 86.5 90 VAL B CA 1
ATOM 1538 C C . VAL B 1 90 ? -10.234 -6.078 -8.609 1 86.5 90 VAL B C 1
ATOM 1540 O O . VAL B 1 90 ? -10.469 -6.961 -9.438 1 86.5 90 VAL B O 1
ATOM 1543 N N . ALA B 1 91 ? -9.203 -6.133 -7.828 1 82.88 91 ALA B N 1
ATOM 1544 C CA . ALA B 1 91 ? -8.266 -7.258 -7.855 1 82.88 91 ALA B CA 1
ATOM 1545 C C . ALA B 1 91 ? -8.984 -8.57 -7.559 1 82.88 91 ALA B C 1
ATOM 1547 O O . ALA B 1 91 ? -8.812 -9.555 -8.273 1 82.88 91 ALA B O 1
ATOM 1548 N N . PHE B 1 92 ? -9.812 -8.547 -6.527 1 81.69 92 PHE B N 1
ATOM 1549 C CA . PHE B 1 92 ? -10.562 -9.758 -6.188 1 81.69 92 PHE B CA 1
ATOM 1550 C C . PHE B 1 92 ? -11.562 -10.094 -7.285 1 81.69 92 PHE B C 1
ATOM 1552 O O . PHE B 1 92 ? -11.695 -11.258 -7.672 1 81.69 92 PHE B O 1
ATOM 1559 N N . ALA B 1 93 ? -12.203 -9.148 -7.762 1 83.06 93 ALA B N 1
ATOM 1560 C CA . ALA B 1 93 ? -13.25 -9.367 -8.75 1 83.06 93 ALA B CA 1
ATOM 1561 C C . ALA B 1 93 ? -12.656 -9.883 -10.062 1 83.06 93 ALA B C 1
ATOM 1563 O O . ALA B 1 93 ? -13.336 -10.578 -10.828 1 83.06 93 ALA B O 1
ATOM 1564 N N . SER B 1 94 ? -11.422 -9.609 -10.281 1 77.69 94 SER B N 1
ATOM 1565 C CA . SER B 1 94 ? -10.812 -9.984 -11.555 1 77.69 94 SER B CA 1
ATOM 1566 C C . SER B 1 94 ? -9.898 -11.195 -11.406 1 77.69 94 SER B C 1
ATOM 1568 O O . SER B 1 94 ? -9.172 -11.555 -12.328 1 77.69 94 SER B O 1
ATOM 1570 N N . SER B 1 95 ? -9.867 -11.773 -10.219 1 73.25 95 SER B N 1
ATOM 1571 C CA . SER B 1 95 ? -8.953 -12.883 -9.953 1 73.25 95 SER B CA 1
ATOM 1572 C C . SER B 1 95 ? -9.586 -14.219 -10.336 1 73.25 95 SER B C 1
ATOM 1574 O O . SER B 1 95 ? -10.25 -14.852 -9.516 1 73.25 95 SER B O 1
ATOM 1576 N N . PRO B 1 96 ? -9.312 -14.641 -11.477 1 66.19 96 PRO B N 1
ATOM 1577 C CA . PRO B 1 96 ? -9.938 -15.875 -11.945 1 66.19 96 PRO B CA 1
ATOM 1578 C C . PRO B 1 96 ? -9.445 -17.109 -11.188 1 66.19 96 PRO B C 1
ATOM 1580 O O . PRO B 1 96 ? -10.102 -18.156 -11.203 1 66.19 96 PRO B O 1
ATOM 1583 N N . GLY B 1 97 ? -8.367 -17 -10.578 1 67.56 97 GLY B N 1
ATOM 1584 C CA . GLY B 1 97 ? -7.812 -18.156 -9.906 1 67.56 97 GLY B CA 1
ATOM 1585 C C . GLY B 1 97 ? -8.398 -18.375 -8.523 1 67.56 97 GLY B C 1
ATOM 1586 O O . GLY B 1 97 ? -8.133 -19.406 -7.891 1 67.56 97 GLY B O 1
ATOM 1587 N N . LEU B 1 98 ? -9.312 -17.516 -8.125 1 71.06 98 LEU B N 1
ATOM 1588 C CA . LEU B 1 98 ? -9.906 -17.641 -6.801 1 71.06 98 LEU B CA 1
ATOM 1589 C C . LEU B 1 98 ? -11.234 -18.375 -6.867 1 71.06 98 LEU B C 1
ATOM 1591 O O . LEU B 1 98 ? -11.93 -18.328 -7.887 1 71.06 98 LEU B O 1
ATOM 1595 N N . ARG B 1 99 ? -11.469 -19.141 -5.777 1 78.38 99 ARG B N 1
ATOM 1596 C CA . ARG B 1 99 ? -12.82 -19.672 -5.637 1 78.38 99 ARG B CA 1
ATOM 1597 C C . ARG B 1 99 ? -13.852 -18.547 -5.613 1 78.38 99 ARG B C 1
ATOM 1599 O O . ARG B 1 99 ? -13.586 -17.469 -5.09 1 78.38 99 ARG B O 1
ATOM 1606 N N . THR B 1 100 ? -14.992 -18.875 -6.156 1 80.69 100 THR B N 1
ATOM 1607 C CA . THR B 1 100 ? -16.062 -17.891 -6.266 1 80.69 100 THR B CA 1
ATOM 1608 C C . THR B 1 100 ? -16.344 -17.25 -4.91 1 80.69 100 THR B C 1
ATOM 1610 O O . THR B 1 100 ? -16.484 -16.016 -4.812 1 80.69 100 THR B O 1
ATOM 1613 N N . ALA B 1 101 ? -16.312 -18.031 -3.873 1 81.12 101 ALA B N 1
ATOM 1614 C CA . ALA B 1 101 ? -16.594 -17.516 -2.533 1 81.12 101 ALA B CA 1
ATOM 1615 C C . ALA B 1 101 ? -15.516 -16.547 -2.09 1 81.12 101 ALA B C 1
ATOM 1617 O O . ALA B 1 101 ? -15.812 -15.523 -1.455 1 81.12 101 ALA B O 1
ATOM 1618 N N . ALA B 1 102 ? -14.312 -16.828 -2.422 1 78 102 ALA B N 1
ATOM 1619 C CA . ALA B 1 102 ? -13.195 -15.953 -2.08 1 78 102 ALA B CA 1
ATOM 1620 C C . ALA B 1 102 ? -13.234 -14.664 -2.891 1 78 102 ALA B C 1
ATOM 1622 O O . ALA B 1 102 ? -12.938 -13.586 -2.371 1 78 102 ALA B O 1
ATOM 1623 N N . ARG B 1 103 ? -13.633 -14.781 -4.078 1 83.81 103 ARG B N 1
ATOM 1624 C CA . ARG B 1 103 ? -13.742 -13.609 -4.941 1 83.81 103 ARG B CA 1
ATOM 1625 C C . ARG B 1 103 ? -14.836 -12.672 -4.445 1 83.81 103 ARG B C 1
ATOM 1627 O O . ARG B 1 103 ? -14.594 -11.477 -4.254 1 83.81 103 ARG B O 1
ATOM 1634 N N . VAL B 1 104 ? -15.922 -13.242 -4.254 1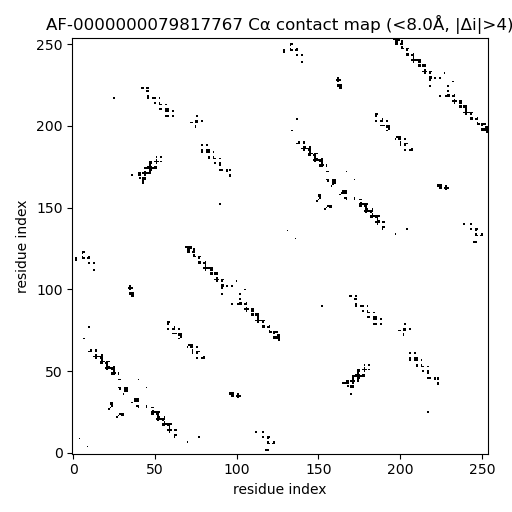 86.06 104 VAL B N 1
ATOM 1635 C CA . VAL B 1 104 ? -17.078 -12.438 -3.861 1 86.06 104 VAL B CA 1
ATOM 1636 C C . VAL B 1 104 ? -16.891 -11.945 -2.428 1 86.06 104 VAL B C 1
ATOM 1638 O O . VAL B 1 104 ? -17.094 -10.758 -2.143 1 86.06 104 VAL B O 1
ATOM 1641 N N . GLY B 1 105 ? -16.516 -12.852 -1.563 1 86.31 105 GLY B N 1
ATOM 1642 C CA . GLY B 1 105 ? -16.281 -12.477 -0.178 1 86.31 105 GLY B CA 1
ATOM 1643 C C . GLY B 1 105 ? -15.18 -11.453 -0.015 1 86.31 105 GLY B C 1
ATOM 1644 O O . GLY B 1 105 ? -15.32 -10.492 0.743 1 86.31 105 GLY B O 1
ATOM 1645 N N . GLY B 1 106 ? -14.086 -11.711 -0.693 1 85.62 106 GLY B N 1
ATOM 1646 C CA . GLY B 1 106 ? -12.977 -10.773 -0.66 1 85.62 106 GLY B CA 1
ATOM 1647 C C . GLY B 1 106 ? -13.352 -9.391 -1.167 1 85.62 106 GLY B C 1
ATOM 1648 O O . GLY B 1 106 ? -12.992 -8.383 -0.557 1 85.62 106 GLY B O 1
ATOM 1649 N N . ALA B 1 107 ? -14.055 -9.328 -2.244 1 89.56 107 ALA B N 1
ATOM 1650 C CA . ALA B 1 107 ? -14.492 -8.055 -2.811 1 89.56 107 ALA B CA 1
ATOM 1651 C C . ALA B 1 107 ? -15.43 -7.316 -1.853 1 89.56 107 ALA B C 1
ATOM 1653 O O . ALA B 1 107 ? -15.328 -6.102 -1.689 1 89.56 107 ALA B O 1
ATOM 1654 N N . ALA B 1 108 ? -16.281 -8.062 -1.241 1 91.56 108 ALA B N 1
ATOM 1655 C CA . ALA B 1 108 ? -17.234 -7.465 -0.305 1 91.56 108 ALA B CA 1
ATOM 1656 C C . ALA B 1 108 ? -16.5 -6.891 0.912 1 91.56 108 ALA B C 1
ATOM 1658 O O . ALA B 1 108 ? -16.828 -5.785 1.363 1 91.56 108 ALA B O 1
ATOM 1659 N N . VAL B 1 109 ? -15.609 -7.633 1.465 1 89.25 109 VAL B N 1
ATOM 1660 C CA . VAL B 1 109 ? -14.828 -7.18 2.609 1 89.25 109 VAL B CA 1
ATOM 1661 C C . VAL B 1 109 ? -14.023 -5.934 2.23 1 89.25 109 VAL B C 1
ATOM 1663 O O . VAL B 1 109 ? -13.992 -4.957 2.982 1 89.25 109 VAL B O 1
ATOM 1666 N N . ALA B 1 110 ? -13.367 -6.012 1.067 1 92.38 110 ALA B N 1
ATOM 1667 C CA . ALA B 1 110 ? -12.578 -4.879 0.585 1 92.38 110 ALA B CA 1
ATOM 1668 C C . ALA B 1 110 ? -13.453 -3.643 0.399 1 92.38 110 ALA B C 1
ATOM 1670 O O . ALA B 1 110 ? -13.062 -2.533 0.762 1 92.38 110 ALA B O 1
ATOM 1671 N N . ALA B 1 111 ? -14.562 -3.773 -0.17 1 94.44 111 ALA B N 1
ATOM 1672 C CA . ALA B 1 111 ? -15.484 -2.664 -0.387 1 94.44 111 ALA B CA 1
ATOM 1673 C C . ALA B 1 111 ? -15.922 -2.043 0.938 1 94.44 111 ALA B C 1
ATOM 1675 O O . ALA B 1 111 ? -15.977 -0.817 1.067 1 94.44 111 ALA B O 1
ATOM 1676 N N . GLY B 1 112 ? -16.281 -2.859 1.858 1 94.69 112 GLY B N 1
ATOM 1677 C CA . GLY B 1 112 ? -16.656 -2.371 3.18 1 94.69 112 GLY B CA 1
ATOM 1678 C C . GLY B 1 112 ? -15.523 -1.619 3.865 1 94.69 112 GLY B C 1
ATOM 1679 O O . GLY B 1 112 ? -15.742 -0.546 4.43 1 94.69 112 GLY B O 1
ATOM 1680 N N . ALA B 1 113 ? -14.352 -2.199 3.842 1 94.12 113 ALA B N 1
ATOM 1681 C CA . ALA B 1 113 ? -13.195 -1.551 4.445 1 94.12 113 ALA B CA 1
ATOM 1682 C C . ALA B 1 113 ? -12.906 -0.208 3.779 1 94.12 113 ALA B C 1
ATOM 1684 O O . ALA B 1 113 ? -12.555 0.765 4.453 1 94.12 113 ALA B O 1
ATOM 1685 N N . ALA B 1 114 ? -13 -0.161 2.492 1 95.69 114 ALA B N 1
ATOM 1686 C CA . ALA B 1 114 ? -12.805 1.091 1.765 1 95.69 114 ALA B CA 1
ATOM 1687 C C . ALA B 1 114 ? -13.805 2.152 2.217 1 95.69 114 ALA B C 1
ATOM 1689 O O . ALA B 1 114 ? -13.422 3.287 2.512 1 95.69 114 ALA B O 1
ATOM 1690 N N . ALA B 1 115 ? -15.016 1.806 2.264 1 95.94 115 ALA B N 1
ATOM 1691 C CA . ALA B 1 115 ? -16.062 2.746 2.65 1 95.94 115 ALA B CA 1
ATOM 1692 C C . ALA B 1 115 ? -15.844 3.262 4.07 1 95.94 115 ALA B C 1
ATOM 1694 O O . ALA B 1 115 ? -15.883 4.469 4.312 1 95.94 115 ALA B O 1
ATOM 1695 N N . VAL B 1 116 ? -15.602 2.389 4.961 1 94.62 116 VAL B N 1
ATOM 1696 C CA . VAL B 1 116 ? -15.391 2.764 6.355 1 94.62 116 VAL B CA 1
ATOM 1697 C C . VAL B 1 116 ? -14.133 3.617 6.477 1 94.62 116 VAL B C 1
ATOM 1699 O O . VAL B 1 116 ? -14.109 4.598 7.223 1 94.62 116 VAL B O 1
ATOM 1702 N N . GLY B 1 117 ? -13.086 3.227 5.828 1 95 117 GLY B N 1
ATOM 1703 C CA . GLY B 1 117 ? -11.852 3.996 5.84 1 95 117 GLY B CA 1
ATOM 1704 C C . GLY B 1 117 ? -12.039 5.422 5.359 1 95 117 GLY B C 1
ATOM 1705 O O . GLY B 1 117 ? -11.508 6.359 5.961 1 95 117 GLY B O 1
ATOM 1706 N N . VAL B 1 118 ? -12.758 5.609 4.293 1 93.94 118 VAL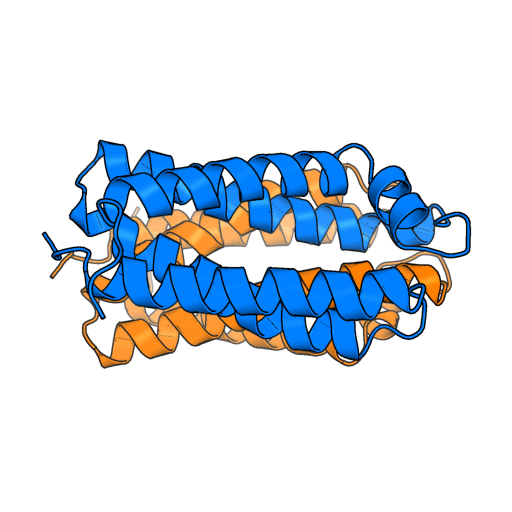 B N 1
ATOM 1707 C CA . VAL B 1 118 ? -13.016 6.938 3.752 1 93.94 118 VAL B CA 1
ATOM 1708 C C . VAL B 1 118 ? -13.797 7.766 4.773 1 93.94 118 VAL B C 1
ATOM 1710 O O . VAL B 1 118 ? -13.453 8.922 5.027 1 93.94 118 VAL B O 1
ATOM 1713 N N . LEU B 1 119 ? -14.758 7.203 5.32 1 94.25 119 LEU B N 1
ATOM 1714 C CA . LEU B 1 119 ? -15.57 7.91 6.301 1 94.25 119 LEU B CA 1
ATOM 1715 C C . LEU B 1 119 ? -14.75 8.273 7.531 1 94.25 119 LEU B C 1
ATOM 1717 O O . LEU B 1 119 ? -14.859 9.391 8.055 1 94.25 119 LEU B O 1
ATOM 1721 N N . ALA B 1 120 ? -13.961 7.344 7.953 1 95.06 120 ALA B N 1
ATOM 1722 C CA . ALA B 1 120 ? -13.109 7.609 9.109 1 95.06 120 ALA B CA 1
ATOM 1723 C C . ALA B 1 120 ? -12.117 8.734 8.812 1 95.06 120 ALA B C 1
ATOM 1725 O O . ALA B 1 120 ? -11.938 9.641 9.625 1 95.06 120 ALA B O 1
ATOM 1726 N N . ALA B 1 121 ? -11.531 8.664 7.723 1 93.06 121 ALA B N 1
ATOM 1727 C CA . ALA B 1 121 ? -10.547 9.68 7.344 1 93.06 121 ALA B CA 1
ATOM 1728 C C . ALA B 1 121 ? -11.172 11.07 7.312 1 93.06 121 ALA B C 1
ATOM 1730 O O . ALA B 1 121 ? -10.555 12.047 7.738 1 93.06 121 ALA B O 1
ATOM 1731 N N . ARG B 1 122 ? -12.352 11.195 6.855 1 92.31 122 ARG B N 1
ATOM 1732 C CA . ARG B 1 122 ? -13.047 12.469 6.75 1 92.31 122 ARG B CA 1
ATOM 1733 C C . ARG B 1 122 ? -13.312 13.062 8.125 1 92.31 122 ARG B C 1
ATOM 1735 O O . ARG B 1 122 ? -13.406 14.281 8.273 1 92.31 122 ARG B O 1
ATOM 1742 N N . GLU B 1 123 ? -13.422 12.234 9.062 1 93.25 123 GLU B N 1
ATOM 1743 C CA . GLU B 1 123 ? -13.766 12.688 10.406 1 93.25 123 GLU B CA 1
ATOM 1744 C C . GLU B 1 123 ? -12.516 12.969 11.227 1 93.25 123 GLU B C 1
ATOM 1746 O O . GLU B 1 123 ? -12.602 13.484 12.344 1 93.25 123 GLU B O 1
ATOM 1751 N N . ILE B 1 124 ? -11.398 12.555 10.727 1 91.31 124 ILE B N 1
ATOM 1752 C CA . ILE B 1 124 ? -10.148 12.844 11.422 1 91.31 124 ILE B CA 1
ATOM 1753 C C . ILE B 1 124 ? -9.742 14.289 11.164 1 91.31 124 ILE B C 1
ATOM 1755 O O . ILE B 1 124 ? -9.508 14.688 10.023 1 91.31 124 ILE B O 1
ATOM 1759 N N . THR B 1 125 ? -9.711 15.102 12.25 1 82.25 125 THR B N 1
ATOM 1760 C CA . THR B 1 125 ? -9.336 16.5 12.172 1 82.25 125 THR B CA 1
ATOM 1761 C C . THR B 1 125 ? -7.832 16.656 11.961 1 82.25 125 THR B C 1
ATOM 1763 O O . THR B 1 125 ? -7.035 16.031 12.664 1 82.25 125 THR B O 1
ATOM 1766 N N . ARG B 1 126 ? -7.41 17.438 10.992 1 74.12 126 ARG B N 1
ATOM 1767 C CA . ARG B 1 126 ? -6.004 17.688 10.695 1 74.12 126 ARG B CA 1
ATOM 1768 C C . ARG B 1 126 ? -5.355 18.547 11.781 1 74.12 126 ARG B C 1
ATOM 1770 O O . ARG B 1 126 ? -6.027 19.359 12.414 1 74.12 126 ARG B O 1
ATOM 1777 N N . ASP B 1 127 ? -4.145 18.141 12.094 1 67.12 127 ASP B N 1
ATOM 1778 C CA . ASP B 1 127 ? -3.434 18.969 13.062 1 67.12 127 ASP B CA 1
ATOM 1779 C C . ASP B 1 127 ? -3.01 20.297 12.445 1 67.12 127 ASP B C 1
ATOM 1781 O O . ASP B 1 127 ? -2.814 20.391 11.234 1 67.12 127 ASP B O 1
#

Nearest PDB structures (foldseek):
  1x8z-assembly1_A-2  TM=6.022E-01  e=3.226E-01  Arabidopsis thaliana
  1x8z-assembly3_A  TM=6.022E-01  e=3.226E-01  Arabidopsis thaliana
  1x91-assembly1_A  TM=6.114E-01  e=8.140E-01  Arabidopsis thaliana
  1x8z-assembly2_C  TM=6.446E-01  e=1.293E+00  Arabidopsis thaliana
  1x8z-assembly1_A-2  TM=6.034E-01  e=5.110E-01  Arabidopsis thaliana